Protein AF-A0A8T1S6H0-F1 (afdb_monomer)

pLDDT: mean 73.11, std 17.2, range [28.33, 94.62]

InterPro domains:
  IPR009048 Alpha-macroglobulin, receptor-binding [PF07677] (140-170)
  IPR036595 Alpha-macroglobulin, receptor-binding domain superfamily [G3DSA:2.60.40.690] (104-176)
  IPR036595 Alpha-macroglobulin, receptor-binding domain superfamily [SSF49410] (106-172)
  IPR050473 Alpha-2-macroglobulin/Complement system [PTHR11412] (18-165)

Foldseek 3Di:
DDDDPQLQADPVQAHPDPVVSVVSVVVVVVVCVVQDDPFWWKWKWKDFPPDDIDIDIDGPVCLPPDDDDDDPDPPGDMDMDMDIDGDHDDHDDDDDDDPDPPDDDQKDKDKDWAPDDPPDDDDLDIDIDIDMDGNHPDPDDDDDDDDDDDDPPDDDDPVVVVVCCVVVNDVDDDDDDDDDDDDDDDDD

Sequence (188 aa):
MHYIPVETLSNEGSCCNLQDTVVALQALAQYGYLTFSKDGQNTIEISSKELMKKVFQVDNRNRLLLQQVSLPSLPGNYSVEVKGNGCVYLQTTLRYNIYLPQKASGFSLSVETVNGSCADSFLPKFDLVLSASYAGKRSTSNMAIIDVKMLSGFVPVRSSLQKVQEGNVVNKPPKGQRGLEDITPGTS

Structure (mmCIF, N/CA/C/O backbone):
data_AF-A0A8T1S6H0-F1
#
_entry.id   AF-A0A8T1S6H0-F1
#
loop_
_atom_site.group_PDB
_atom_site.id
_atom_site.type_symbol
_atom_site.label_atom_id
_atom_site.label_alt_id
_atom_site.label_comp_id
_atom_site.label_asym_id
_atom_site.label_entity_id
_atom_site.label_seq_id
_atom_site.pdbx_PDB_ins_code
_atom_site.Cartn_x
_atom_site.Cartn_y
_atom_site.Cartn_z
_atom_site.occupancy
_atom_site.B_iso_or_equiv
_atom_site.auth_seq_id
_atom_site.auth_comp_id
_atom_site.auth_asym_id
_atom_site.auth_atom_id
_atom_site.pdbx_PDB_model_num
ATOM 1 N N . MET A 1 1 ? -2.890 -26.075 3.456 1.00 30.27 1 MET A N 1
ATOM 2 C CA . MET A 1 1 ? -3.558 -24.758 3.541 1.00 30.27 1 MET A CA 1
ATOM 3 C C . MET A 1 1 ? -2.481 -23.702 3.698 1.00 30.27 1 MET A C 1
ATOM 5 O O . MET A 1 1 ? -1.701 -23.801 4.633 1.00 30.27 1 MET A O 1
ATOM 9 N N . HIS A 1 2 ? -2.368 -22.778 2.745 1.00 36.31 2 HIS A N 1
ATOM 10 C CA . HIS A 1 2 ? -1.451 -21.642 2.834 1.00 36.31 2 HIS A CA 1
ATOM 11 C C . HIS A 1 2 ? -2.208 -20.522 3.560 1.00 36.31 2 HIS A C 1
ATOM 13 O O . HIS A 1 2 ? -3.264 -20.104 3.092 1.00 36.31 2 HIS A O 1
ATOM 19 N N . TYR A 1 3 ? -1.744 -20.137 4.747 1.00 33.97 3 TYR A N 1
ATOM 20 C CA . TYR A 1 3 ? -2.360 -19.087 5.557 1.00 33.97 3 TYR A CA 1
ATOM 21 C C . TYR A 1 3 ? -1.803 -17.747 5.073 1.00 33.97 3 TYR A C 1
ATOM 23 O O . TYR A 1 3 ? -0.595 -17.539 5.149 1.00 33.97 3 TYR A O 1
ATOM 31 N N . ILE A 1 4 ? -2.656 -16.860 4.559 1.00 46.44 4 ILE A N 1
ATOM 32 C CA . IL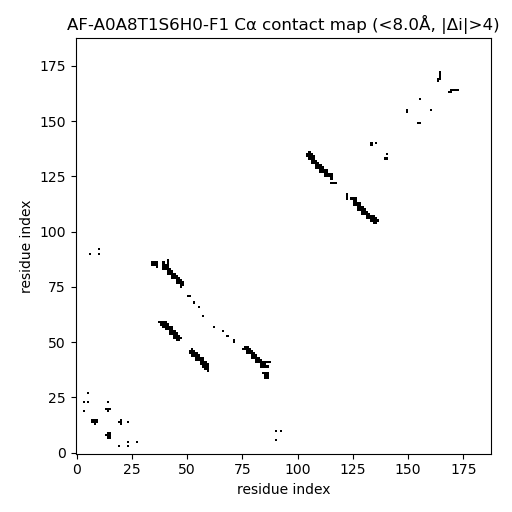E A 1 4 ? -2.264 -15.479 4.255 1.00 46.44 4 ILE A CA 1
ATOM 33 C C . ILE A 1 4 ? -2.725 -14.634 5.443 1.00 46.44 4 ILE A C 1
ATOM 35 O O . ILE A 1 4 ? -3.933 -14.446 5.611 1.00 46.44 4 ILE A O 1
ATOM 39 N N . PRO A 1 5 ? -1.811 -14.173 6.311 1.00 44.59 5 PRO A N 1
ATOM 40 C CA . PRO A 1 5 ? -2.187 -13.302 7.410 1.00 44.59 5 PRO A CA 1
ATOM 41 C C . PRO A 1 5 ? -2.745 -11.984 6.861 1.00 44.59 5 PRO A C 1
ATOM 43 O O . PRO A 1 5 ? -2.258 -11.451 5.862 1.00 44.59 5 PRO A O 1
ATOM 46 N N . VAL A 1 6 ? -3.767 -11.440 7.523 1.00 52.56 6 VAL A N 1
ATOM 47 C CA . VAL A 1 6 ? -4.409 -10.169 7.133 1.00 52.56 6 VAL A CA 1
ATOM 48 C C . VAL A 1 6 ? -3.400 -9.006 7.126 1.00 52.56 6 VAL A C 1
ATOM 50 O O . VAL A 1 6 ? -3.527 -8.074 6.341 1.00 52.56 6 VAL A O 1
ATOM 53 N N . GLU A 1 7 ? -2.321 -9.127 7.904 1.00 49.88 7 GLU A N 1
ATOM 54 C CA . GLU A 1 7 ? -1.172 -8.208 7.943 1.00 49.88 7 GLU A CA 1
ATOM 55 C C . GLU A 1 7 ? -0.425 -8.064 6.603 1.00 49.88 7 GLU A C 1
ATOM 57 O O . GLU A 1 7 ? 0.363 -7.138 6.434 1.00 49.88 7 GLU A O 1
ATOM 62 N N . THR A 1 8 ? -0.672 -8.952 5.635 1.00 53.81 8 THR A N 1
ATOM 63 C CA . THR A 1 8 ? -0.041 -8.902 4.303 1.00 53.81 8 THR A CA 1
ATOM 64 C C . THR A 1 8 ? -0.800 -8.026 3.301 1.00 53.81 8 THR A C 1
ATOM 66 O O . THR A 1 8 ? -0.400 -7.938 2.136 1.00 53.81 8 THR A O 1
ATOM 69 N N . LEU A 1 9 ? -1.916 -7.414 3.709 1.00 59.66 9 LEU A N 1
ATOM 70 C CA . LEU A 1 9 ? -2.695 -6.534 2.845 1.00 59.66 9 LEU A CA 1
ATOM 71 C C . LEU A 1 9 ? -2.078 -5.140 2.800 1.00 59.66 9 LEU A C 1
ATOM 73 O O . LEU A 1 9 ? -1.753 -4.534 3.821 1.00 59.66 9 LEU A O 1
ATOM 77 N N . SER A 1 10 ? -1.951 -4.603 1.592 1.00 64.00 10 SER A N 1
ATOM 78 C CA . SER A 1 10 ? -1.624 -3.197 1.392 1.00 64.00 10 SER A CA 1
ATOM 79 C C . SER A 1 10 ? -2.727 -2.297 1.955 1.00 64.00 10 SER A C 1
ATOM 81 O O . SER A 1 10 ? -3.830 -2.743 2.271 1.00 64.00 10 SER A O 1
ATOM 83 N N . ASN A 1 11 ? -2.451 -0.998 2.044 1.00 57.62 11 ASN A N 1
ATOM 84 C CA . ASN A 1 11 ? -3.437 -0.006 2.483 1.00 57.62 11 ASN A CA 1
ATOM 85 C C . ASN A 1 11 ? -4.732 -0.008 1.668 1.00 57.62 11 ASN A C 1
ATOM 87 O O . ASN A 1 11 ? -5.753 0.476 2.144 1.00 57.62 11 ASN A O 1
ATOM 91 N N . GLU A 1 12 ? -4.672 -0.493 0.431 1.00 66.31 12 GLU A N 1
ATOM 92 C CA . GLU A 1 12 ? -5.814 -0.543 -0.479 1.00 66.31 12 GLU A CA 1
ATOM 93 C C . GLU A 1 12 ? -6.520 -1.908 -0.444 1.00 66.31 12 GLU A C 1
ATOM 95 O O . GLU A 1 12 ? -7.393 -2.175 -1.263 1.00 66.31 12 GLU A O 1
ATOM 100 N N . GLY A 1 13 ? -6.147 -2.792 0.491 1.00 60.47 13 GLY A N 1
ATOM 101 C CA . GLY A 1 13 ? -6.763 -4.110 0.651 1.00 60.47 13 GLY A CA 1
ATOM 102 C C . GLY A 1 13 ? -6.340 -5.133 -0.408 1.00 60.47 13 GLY A C 1
ATOM 103 O O . GLY A 1 13 ? -6.981 -6.173 -0.539 1.00 60.47 13 GLY A O 1
ATOM 104 N N . SER A 1 14 ? -5.271 -4.863 -1.164 1.00 57.28 14 SER A N 1
ATOM 105 C CA . SER A 1 14 ? -4.700 -5.802 -2.139 1.00 57.28 14 SER A CA 1
ATOM 106 C C . SER A 1 14 ? -3.526 -6.587 -1.547 1.00 57.28 14 SER A C 1
ATOM 108 O O . SER A 1 14 ? -2.770 -6.059 -0.728 1.00 57.28 14 SER A O 1
ATOM 110 N N . CYS A 1 15 ? -3.366 -7.851 -1.950 1.00 59.16 15 CYS A N 1
ATOM 111 C CA . CYS A 1 15 ? -2.234 -8.687 -1.549 1.00 59.16 15 CYS A CA 1
ATOM 112 C C . CYS A 1 15 ? -1.120 -8.647 -2.611 1.00 59.16 15 CYS A C 1
ATOM 114 O O . CYS A 1 15 ? -1.328 -8.197 -3.736 1.00 59.16 15 CYS A O 1
ATOM 116 N N . CYS A 1 16 ? 0.067 -9.147 -2.258 1.00 64.12 16 CYS A N 1
ATOM 117 C CA . CYS A 1 16 ? 1.272 -9.095 -3.090 1.00 64.12 16 CYS A CA 1
ATOM 118 C C . CYS A 1 16 ? 1.111 -9.783 -4.461 1.00 64.12 16 CYS A C 1
ATOM 120 O O . CYS A 1 16 ? 1.745 -9.358 -5.423 1.00 64.12 16 CYS A O 1
ATOM 122 N N . ASN A 1 17 ? 0.250 -10.805 -4.564 1.00 65.31 17 ASN A N 1
ATOM 123 C CA . ASN A 1 17 ? -0.091 -11.472 -5.823 1.00 65.31 17 ASN A CA 1
ATOM 124 C C . ASN A 1 17 ? -1.607 -11.505 -6.053 1.00 65.31 17 ASN A C 1
ATOM 126 O O . ASN A 1 17 ? -2.408 -11.515 -5.113 1.00 65.31 17 ASN A O 1
ATOM 130 N N . LEU A 1 18 ? -2.010 -11.598 -7.324 1.00 64.19 18 LEU A N 1
ATOM 131 C CA . LEU A 1 18 ? -3.422 -11.625 -7.717 1.00 64.19 18 LEU A CA 1
ATOM 132 C C . LEU A 1 18 ? -4.151 -12.868 -7.175 1.00 64.19 18 LEU A C 1
ATOM 134 O O . LEU A 1 18 ? -5.258 -12.751 -6.657 1.00 64.19 18 LEU A O 1
ATOM 138 N N . GLN A 1 19 ? -3.519 -14.045 -7.245 1.00 69.81 19 GLN A N 1
ATOM 139 C CA . GLN A 1 19 ? -4.080 -15.291 -6.707 1.00 69.81 19 GLN A CA 1
ATOM 140 C C . GLN A 1 19 ? -4.248 -15.224 -5.184 1.00 69.81 19 GLN A C 1
ATOM 142 O O . GLN A 1 19 ? -5.294 -15.603 -4.658 1.00 69.81 19 GLN A O 1
ATOM 147 N N . ASP A 1 20 ? -3.252 -14.672 -4.495 1.00 67.75 20 ASP A N 1
ATOM 148 C CA . ASP A 1 20 ? -3.259 -14.512 -3.040 1.00 67.75 20 ASP A CA 1
ATOM 149 C C . ASP A 1 20 ? -4.340 -13.514 -2.593 1.00 67.75 20 ASP A C 1
ATOM 151 O O . ASP A 1 20 ? -4.978 -13.695 -1.557 1.00 67.75 20 ASP A O 1
ATOM 155 N N . THR A 1 21 ? -4.628 -12.506 -3.425 1.00 75.06 21 THR A N 1
ATOM 156 C CA . THR A 1 21 ? -5.681 -11.515 -3.163 1.00 75.06 21 THR A CA 1
ATOM 157 C C . THR A 1 21 ? -7.074 -12.149 -3.148 1.00 75.06 21 THR A C 1
ATOM 159 O O . THR A 1 21 ? -7.862 -11.842 -2.258 1.00 75.06 21 THR A O 1
ATOM 162 N N . VAL A 1 22 ? -7.393 -13.062 -4.074 1.00 77.31 22 VAL A N 1
ATOM 163 C CA . VAL A 1 22 ? -8.729 -13.695 -4.122 1.00 77.31 22 VAL A CA 1
ATOM 164 C C . VAL A 1 22 ? -8.993 -14.519 -2.862 1.00 77.31 22 VAL A C 1
ATOM 166 O O . VAL A 1 22 ? -10.057 -14.405 -2.253 1.00 77.31 22 VAL A O 1
ATOM 169 N N . VAL A 1 23 ? -8.005 -15.310 -2.436 1.00 80.38 23 VAL A N 1
ATOM 170 C CA . VAL A 1 23 ? -8.115 -16.142 -1.231 1.00 80.38 23 VAL A CA 1
ATOM 171 C C . VAL A 1 23 ? -8.194 -15.273 0.028 1.00 80.38 23 VAL A C 1
ATOM 173 O O . VAL A 1 23 ? -9.015 -15.539 0.907 1.00 80.38 23 VAL A O 1
ATOM 176 N N . ALA A 1 24 ? -7.400 -14.200 0.102 1.00 76.62 24 ALA A N 1
ATOM 177 C CA . ALA A 1 24 ? -7.436 -13.263 1.223 1.00 76.62 24 ALA A CA 1
ATOM 178 C C . ALA A 1 24 ? -8.791 -12.544 1.340 1.00 76.62 24 ALA A C 1
ATOM 180 O O . ALA A 1 24 ? -9.344 -12.453 2.436 1.00 76.62 24 ALA A O 1
ATOM 181 N N . LEU A 1 25 ? -9.369 -12.090 0.221 1.00 82.44 25 LEU A N 1
ATOM 182 C CA . LEU A 1 25 ? -10.687 -11.446 0.205 1.00 82.44 25 LEU A CA 1
ATOM 183 C C . LEU A 1 25 ? -11.801 -12.406 0.632 1.00 82.44 25 LEU A C 1
ATOM 185 O O . LEU A 1 25 ? -12.692 -12.012 1.385 1.00 82.44 25 LEU A O 1
ATOM 189 N N . GLN A 1 26 ? -11.738 -13.670 0.207 1.00 83.19 26 GLN A N 1
ATOM 190 C CA . GLN A 1 26 ? -12.693 -14.686 0.646 1.00 83.19 26 GLN A CA 1
ATOM 191 C C . GLN A 1 26 ? -12.615 -14.910 2.164 1.00 83.19 26 GLN A C 1
ATOM 193 O O . GLN A 1 26 ? -13.646 -14.919 2.840 1.00 83.19 26 GLN A O 1
ATOM 198 N N . ALA A 1 27 ? -11.404 -15.050 2.711 1.00 83.06 27 ALA A N 1
ATOM 199 C CA . ALA A 1 27 ? -11.202 -15.221 4.148 1.00 83.06 27 ALA A CA 1
ATOM 200 C C . ALA A 1 27 ? -11.688 -13.999 4.947 1.00 83.06 27 ALA A C 1
ATOM 202 O O . ALA A 1 27 ? -12.354 -14.155 5.970 1.00 83.06 27 ALA A O 1
ATOM 203 N N . LEU A 1 28 ? -11.425 -12.785 4.455 1.00 83.56 28 LEU A N 1
ATOM 204 C CA . LEU A 1 28 ? -11.909 -11.542 5.057 1.00 83.56 28 LEU A CA 1
ATOM 205 C C . LEU A 1 28 ? -13.434 -11.438 5.062 1.00 83.56 28 LEU A C 1
ATOM 207 O O . LEU A 1 28 ? -14.011 -11.036 6.071 1.00 83.56 28 LEU A O 1
ATOM 211 N N . ALA A 1 29 ? -14.092 -11.815 3.965 1.00 86.06 29 ALA A N 1
ATOM 212 C CA . ALA A 1 29 ? -15.549 -11.811 3.888 1.00 86.06 29 ALA A CA 1
ATOM 213 C C . ALA A 1 29 ? -16.160 -12.768 4.924 1.00 86.06 29 ALA A C 1
ATOM 215 O O . ALA A 1 29 ? -17.102 -12.407 5.632 1.00 86.06 29 ALA A O 1
ATOM 216 N N . GLN A 1 30 ? -15.583 -13.964 5.067 1.00 87.00 30 GLN A N 1
ATOM 217 C CA . GLN A 1 30 ? -16.022 -14.936 6.065 1.00 87.00 30 GLN A CA 1
ATOM 218 C C . GLN A 1 30 ? -15.762 -14.449 7.499 1.00 87.00 30 GLN A C 1
ATOM 220 O O . GLN A 1 30 ? -16.637 -14.568 8.355 1.00 87.00 30 GLN A O 1
ATOM 225 N N . TYR A 1 31 ? -14.598 -13.851 7.762 1.00 85.06 31 TYR A N 1
ATOM 226 C CA . TYR A 1 31 ? -14.285 -13.259 9.063 1.00 85.06 31 TYR A CA 1
ATOM 227 C C . TYR A 1 31 ? -15.245 -12.115 9.417 1.00 85.06 31 TYR A C 1
ATOM 229 O O . TYR A 1 31 ? -15.766 -12.067 10.531 1.00 85.06 31 TYR A O 1
ATOM 237 N N . GLY A 1 32 ? -15.538 -11.228 8.462 1.00 84.25 32 GLY A N 1
ATOM 238 C CA . GLY A 1 32 ? -16.481 -10.123 8.643 1.00 84.25 32 GLY A CA 1
ATOM 239 C C . GLY A 1 32 ? -17.905 -10.597 8.934 1.00 84.25 32 GLY A C 1
ATOM 240 O O . GLY A 1 32 ? -18.591 -9.990 9.751 1.00 84.25 32 GLY A O 1
ATOM 241 N N . TYR A 1 33 ? -18.334 -11.710 8.330 1.00 85.75 33 TYR A N 1
ATOM 242 C CA . TYR A 1 33 ? -19.618 -12.338 8.646 1.00 85.75 33 TYR A CA 1
ATOM 243 C C . TYR A 1 33 ? -19.661 -12.881 10.083 1.00 85.75 33 TYR A C 1
ATOM 245 O O . TYR A 1 33 ? -20.624 -12.635 10.803 1.00 85.75 33 TYR A O 1
ATOM 253 N N . LEU A 1 34 ? -18.609 -13.581 10.520 1.00 86.19 34 LEU A N 1
ATOM 254 C CA . LEU A 1 34 ? -18.553 -14.202 11.850 1.00 86.19 34 LEU A CA 1
ATOM 255 C C . LEU A 1 34 ? -18.368 -13.197 12.994 1.00 86.19 34 LEU A C 1
ATOM 257 O O . LEU A 1 34 ? -18.805 -13.452 14.111 1.00 86.19 34 LEU A O 1
ATOM 261 N N . THR A 1 35 ? -17.720 -12.064 12.726 1.00 82.12 35 THR A N 1
ATOM 262 C CA . THR A 1 35 ? -17.442 -11.013 13.721 1.00 82.12 35 THR A CA 1
ATOM 263 C C . THR A 1 35 ? -18.444 -9.860 13.685 1.00 82.12 35 THR A C 1
ATOM 265 O O . THR A 1 35 ? -18.298 -8.869 14.406 1.00 82.12 35 THR A O 1
ATOM 268 N N . PHE A 1 36 ? -19.483 -9.979 12.855 1.00 82.00 36 PHE A N 1
ATOM 269 C CA . PHE A 1 36 ? -20.523 -8.973 12.733 1.00 82.00 36 PHE A CA 1
ATOM 270 C C . PHE A 1 36 ? -21.299 -8.816 14.045 1.00 82.00 36 PHE A C 1
ATOM 272 O O . PHE A 1 36 ? -21.919 -9.755 14.539 1.00 82.00 36 PHE A O 1
ATOM 279 N N . SER A 1 37 ? -21.347 -7.586 14.557 1.00 82.81 37 SER A N 1
ATOM 280 C CA . SER A 1 37 ? -22.210 -7.200 15.673 1.00 82.81 37 SER A CA 1
ATOM 281 C C . SER A 1 37 ? -23.190 -6.120 15.220 1.00 82.81 37 SER A C 1
ATOM 283 O O . SER A 1 37 ? -22.788 -5.115 14.626 1.00 82.81 37 SER A O 1
ATOM 285 N N . LYS A 1 38 ? -24.488 -6.339 15.472 1.00 81.88 38 LYS A N 1
ATOM 286 C CA . LYS A 1 38 ? -25.577 -5.442 15.042 1.00 81.88 38 LYS A CA 1
ATOM 287 C C . LYS A 1 38 ? -25.541 -4.097 15.776 1.00 81.88 38 LYS A C 1
ATOM 289 O O . LYS A 1 38 ? -25.768 -3.062 15.152 1.00 81.88 38 LYS A O 1
ATOM 294 N N . ASP A 1 39 ? -25.173 -4.135 17.054 1.00 85.06 39 ASP A N 1
ATOM 295 C CA . ASP A 1 39 ? -25.076 -2.983 17.959 1.00 85.06 39 ASP A CA 1
ATOM 296 C C . ASP A 1 39 ? -23.614 -2.739 18.369 1.00 85.06 39 ASP A C 1
ATOM 298 O O . ASP A 1 39 ? -23.302 -2.422 19.518 1.00 85.06 39 ASP A O 1
ATOM 302 N N . GLY A 1 40 ? -22.699 -2.960 17.419 1.00 84.88 40 GLY A N 1
ATOM 303 C CA . GLY A 1 40 ? -21.268 -2.776 17.619 1.00 84.88 40 GLY A CA 1
ATOM 304 C C . GLY A 1 40 ? -20.928 -1.314 17.900 1.00 84.88 40 GLY A C 1
ATOM 305 O O . GLY A 1 40 ? -21.195 -0.444 17.068 1.00 84.88 40 GLY A O 1
ATOM 306 N N . GLN A 1 41 ? -20.304 -1.068 19.047 1.00 91.75 41 GLN A N 1
ATOM 307 C CA . GLN A 1 41 ? -19.776 0.224 19.455 1.00 91.75 41 GLN A CA 1
ATOM 308 C C . GLN A 1 41 ? -18.391 0.027 20.068 1.00 91.75 41 GLN A C 1
ATOM 310 O O . GLN A 1 41 ? -18.230 -0.698 21.050 1.00 91.75 41 GLN A O 1
ATOM 315 N N . ASN A 1 42 ? -17.390 0.673 19.474 1.00 92.50 42 ASN A N 1
ATOM 316 C CA . ASN A 1 42 ? -15.998 0.574 19.882 1.00 92.50 42 ASN A CA 1
ATOM 317 C C . ASN A 1 42 ? -15.370 1.959 20.009 1.00 92.50 42 ASN A C 1
ATOM 319 O O . ASN A 1 42 ? -15.447 2.785 19.101 1.00 92.50 42 ASN A O 1
ATOM 323 N N . THR A 1 43 ? -14.681 2.179 21.118 1.00 94.62 43 THR A N 1
ATOM 324 C CA . THR A 1 43 ? -13.785 3.305 21.339 1.00 94.62 43 THR A CA 1
ATOM 325 C C . THR A 1 43 ? -12.353 2.817 21.177 1.00 94.62 43 THR A C 1
ATOM 327 O O . THR A 1 43 ? -11.918 1.913 21.889 1.00 94.62 43 THR A O 1
ATOM 330 N N . ILE A 1 44 ? -11.620 3.415 20.243 1.00 94.38 44 ILE A N 1
ATOM 331 C CA . ILE A 1 44 ? -10.215 3.106 19.977 1.00 94.38 44 ILE A CA 1
ATOM 332 C C . ILE A 1 44 ? -9.383 4.297 20.416 1.00 94.38 44 ILE A C 1
ATOM 334 O O . ILE A 1 44 ? -9.560 5.396 19.896 1.00 94.38 44 ILE A O 1
ATOM 338 N N . GLU A 1 45 ? -8.463 4.084 21.343 1.00 94.19 45 GLU A N 1
ATOM 339 C CA . GLU A 1 45 ? -7.500 5.081 21.783 1.00 94.19 45 GLU A CA 1
ATOM 340 C C . GLU A 1 45 ? -6.102 4.704 21.294 1.00 94.19 45 GLU A C 1
ATOM 342 O O . GLU A 1 45 ? -5.592 3.631 21.598 1.00 94.19 45 GLU A O 1
ATOM 347 N N . ILE A 1 46 ? -5.475 5.606 20.545 1.00 93.00 46 ILE A N 1
ATOM 348 C CA . ILE A 1 46 ? -4.080 5.514 20.123 1.00 93.00 46 ILE A CA 1
ATOM 349 C C . ILE A 1 46 ? -3.295 6.546 20.919 1.00 93.00 46 ILE A C 1
ATOM 351 O O . ILE A 1 46 ? -3.617 7.736 20.875 1.00 93.00 46 ILE A O 1
ATOM 355 N N . SER A 1 47 ? -2.262 6.107 21.629 1.00 91.56 47 SER A N 1
ATOM 356 C CA . SER A 1 47 ? -1.415 6.981 22.432 1.00 91.56 47 SER A CA 1
ATOM 357 C C . SER A 1 47 ? 0.071 6.745 22.179 1.00 91.56 47 SER A C 1
ATOM 359 O O . SER A 1 47 ? 0.528 5.643 21.876 1.00 91.56 47 SER A O 1
ATOM 361 N N . SER A 1 48 ? 0.847 7.817 22.292 1.00 89.56 48 SER A N 1
ATOM 362 C CA . SER A 1 48 ? 2.306 7.793 22.375 1.00 89.56 48 SER A CA 1
ATOM 363 C C . SER A 1 48 ? 2.707 8.350 23.734 1.00 89.56 48 SER A C 1
ATOM 365 O O . SER A 1 48 ? 1.978 9.188 24.259 1.00 89.56 48 SER A O 1
ATOM 367 N N . LYS A 1 49 ? 3.850 7.910 24.283 1.00 76.69 49 LYS A N 1
ATOM 368 C CA . LYS A 1 49 ? 4.304 8.081 25.683 1.00 76.69 49 LYS A CA 1
ATOM 369 C C . LYS A 1 49 ? 4.264 9.500 26.286 1.00 76.69 49 LYS A C 1
ATOM 371 O O . LYS A 1 49 ? 4.597 9.595 27.451 1.00 76.69 49 LYS A O 1
ATOM 376 N N . GLU A 1 50 ? 3.868 10.534 25.535 1.00 70.81 50 GLU A N 1
ATOM 377 C CA . GLU A 1 50 ? 3.372 11.846 26.015 1.00 70.81 50 GLU A CA 1
ATOM 378 C C . GLU A 1 50 ? 3.005 12.814 24.862 1.00 70.81 50 GLU A C 1
ATOM 380 O O . GLU A 1 50 ? 2.442 13.879 25.086 1.00 70.81 50 GLU A O 1
ATOM 385 N N . LEU A 1 51 ? 3.303 12.457 23.607 1.00 74.12 51 LEU A N 1
ATOM 386 C CA . LEU A 1 51 ? 3.214 13.371 22.455 1.00 74.12 51 LEU A CA 1
ATOM 387 C C . LEU A 1 51 ? 1.846 13.414 21.768 1.00 74.12 51 LEU A C 1
ATOM 389 O O . LEU A 1 51 ? 1.546 14.354 21.034 1.00 74.12 51 LEU A O 1
ATOM 393 N N . MET A 1 52 ? 1.046 12.358 21.909 1.00 83.94 52 MET A N 1
ATOM 394 C CA . MET A 1 52 ? -0.165 12.190 21.114 1.00 83.94 52 MET A CA 1
ATOM 395 C C . MET A 1 52 ? -1.148 11.271 21.816 1.00 83.94 52 MET A C 1
ATOM 397 O O . MET A 1 52 ? -0.775 10.204 22.298 1.00 83.94 52 MET A O 1
ATOM 401 N N . LYS A 1 53 ? -2.411 11.693 21.821 1.00 90.12 53 LYS A N 1
ATOM 402 C CA . LYS A 1 53 ? -3.564 10.874 22.173 1.00 90.12 53 LYS A CA 1
ATOM 403 C C . LYS A 1 53 ? -4.657 11.138 21.147 1.00 90.12 53 LYS A C 1
ATOM 405 O O . LYS A 1 53 ? -5.128 12.267 21.013 1.00 90.12 53 LYS A O 1
ATOM 410 N N . LYS A 1 54 ? -5.052 10.107 20.405 1.00 92.50 54 LYS A N 1
ATOM 411 C CA . LYS A 1 54 ? -6.143 10.166 19.433 1.00 92.50 54 LYS A CA 1
ATOM 412 C C . LYS A 1 54 ? -7.189 9.123 19.781 1.00 92.50 54 LYS A C 1
ATOM 414 O O . LYS A 1 54 ? -6.860 7.961 19.966 1.00 92.50 54 LYS A O 1
ATOM 419 N N . VAL A 1 55 ? -8.447 9.548 19.829 1.00 94.19 55 VAL A N 1
ATOM 420 C CA . VAL A 1 55 ? -9.584 8.662 20.076 1.00 94.19 55 VAL A CA 1
ATOM 421 C C . VAL A 1 55 ? -10.462 8.610 18.831 1.00 94.19 55 VAL A C 1
ATOM 423 O O . VAL A 1 55 ? -10.789 9.652 18.259 1.00 94.19 55 VAL A O 1
ATOM 426 N N . PHE A 1 56 ? -10.839 7.402 18.429 1.00 94.19 56 PHE A N 1
ATOM 427 C CA . PHE A 1 56 ? -11.835 7.123 17.403 1.00 94.19 56 PHE A CA 1
ATOM 428 C C . PHE A 1 56 ? -13.052 6.462 18.041 1.00 94.19 56 PHE A C 1
ATOM 430 O O . PHE A 1 56 ? -12.920 5.621 18.930 1.00 94.19 56 PHE A O 1
ATOM 437 N N . GLN A 1 57 ? -14.235 6.846 17.571 1.00 93.94 57 GLN A N 1
ATOM 438 C CA . GLN A 1 57 ? -15.498 6.228 17.956 1.00 93.94 57 GLN A CA 1
ATOM 439 C C . GLN A 1 57 ? -16.072 5.539 16.728 1.00 93.94 57 GLN A C 1
ATOM 441 O O . GLN A 1 57 ? -16.395 6.198 15.739 1.00 93.94 57 GLN A O 1
ATOM 446 N N . VAL A 1 58 ? -16.159 4.216 16.787 1.00 92.50 58 VAL A N 1
ATOM 447 C CA . VAL A 1 58 ? -16.629 3.375 15.691 1.00 92.50 58 VAL A CA 1
ATOM 448 C C . VAL A 1 58 ? -17.942 2.724 16.094 1.00 92.50 58 VAL A C 1
ATOM 450 O O . VAL A 1 58 ? -17.995 1.956 17.051 1.00 92.50 58 VAL A O 1
ATOM 453 N N . ASP A 1 59 ? -18.996 3.024 15.351 1.00 90.62 59 ASP A N 1
ATOM 454 C CA . ASP A 1 59 ? -20.334 2.474 15.505 1.00 90.62 59 ASP A CA 1
ATOM 455 C C . ASP A 1 59 ? -20.845 1.895 14.175 1.00 90.62 59 ASP A C 1
ATOM 457 O O . ASP A 1 59 ? -20.189 1.951 13.130 1.00 90.62 59 ASP A O 1
ATOM 461 N N . ASN A 1 60 ? -22.054 1.339 14.185 1.00 87.94 60 ASN A N 1
ATOM 462 C CA . ASN A 1 60 ? -22.641 0.727 12.995 1.00 87.94 60 ASN A CA 1
ATOM 463 C C . ASN A 1 60 ? -22.867 1.714 11.823 1.00 87.94 60 ASN A C 1
ATOM 465 O O . ASN A 1 60 ? -22.993 1.288 10.675 1.00 87.94 60 ASN A O 1
ATOM 469 N N . ARG A 1 61 ? -22.902 3.028 12.085 1.00 89.19 61 ARG A N 1
ATOM 470 C CA . ARG A 1 61 ? -23.099 4.072 11.068 1.00 89.19 61 ARG A CA 1
ATOM 471 C C . ARG A 1 61 ? -21.794 4.425 10.363 1.00 89.19 61 ARG A C 1
ATOM 473 O O . ARG A 1 61 ? -21.826 4.756 9.182 1.00 89.19 61 ARG A O 1
ATOM 480 N N . ASN A 1 62 ? -20.659 4.351 11.061 1.00 89.12 62 ASN A N 1
ATOM 481 C CA . ASN A 1 62 ? -19.359 4.770 10.531 1.00 89.12 62 ASN A CA 1
ATOM 482 C C . ASN A 1 62 ? -18.314 3.641 10.402 1.00 89.12 62 ASN A C 1
ATOM 484 O O . ASN A 1 62 ? -17.202 3.907 9.952 1.00 89.12 62 ASN A O 1
ATOM 488 N N . ARG A 1 63 ? -18.659 2.384 10.717 1.00 84.94 63 ARG A N 1
ATOM 489 C CA . ARG A 1 63 ? -17.749 1.217 10.651 1.00 84.94 63 ARG A CA 1
ATOM 490 C C . ARG A 1 63 ? -17.114 0.927 9.288 1.00 84.94 63 ARG A C 1
ATOM 492 O O . ARG A 1 63 ? -16.108 0.232 9.235 1.00 84.94 63 ARG A O 1
ATOM 499 N N . LEU A 1 64 ? -17.720 1.398 8.196 1.00 86.56 64 LEU A N 1
ATOM 500 C CA . LEU A 1 64 ? -17.186 1.232 6.836 1.00 86.56 64 LEU A CA 1
ATOM 501 C C . LEU A 1 64 ? -16.393 2.458 6.364 1.00 86.56 64 LEU A C 1
ATOM 503 O O . LEU A 1 64 ? -15.832 2.441 5.272 1.00 86.56 64 LEU A O 1
ATOM 507 N N . LEU A 1 65 ? -16.365 3.533 7.158 1.00 89.69 65 LEU A N 1
ATOM 508 C CA . LEU A 1 65 ? -15.629 4.744 6.826 1.00 89.69 65 LEU A CA 1
ATOM 509 C C . LEU A 1 65 ? -14.180 4.603 7.282 1.00 89.69 65 LEU A C 1
ATOM 511 O O . LEU A 1 65 ? -13.907 4.252 8.430 1.00 89.69 65 LEU A O 1
ATOM 515 N N . LEU A 1 66 ? -13.251 4.929 6.384 1.00 89.19 66 LEU A N 1
ATOM 516 C CA . LEU A 1 66 ? -11.833 4.969 6.710 1.00 89.19 66 LEU A CA 1
ATOM 517 C C . LEU A 1 66 ? -11.562 6.096 7.712 1.00 89.19 66 LEU A C 1
ATOM 519 O O . LEU A 1 66 ? -11.827 7.268 7.438 1.00 89.19 66 LEU A O 1
ATOM 523 N N . GLN A 1 67 ? -10.985 5.736 8.854 1.00 89.56 67 GLN A N 1
ATOM 524 C CA . GLN A 1 67 ? -10.552 6.671 9.886 1.00 89.56 67 GLN A CA 1
ATOM 525 C C . GLN A 1 67 ? -9.046 6.513 10.074 1.00 89.56 67 GLN A C 1
ATOM 527 O O . GLN A 1 67 ? -8.564 5.423 10.369 1.00 89.56 67 GLN A O 1
ATOM 532 N N . GLN A 1 68 ? -8.297 7.595 9.871 1.00 90.94 68 GLN A N 1
ATOM 533 C CA . GLN A 1 68 ? -6.835 7.574 9.907 1.00 90.94 68 GLN A CA 1
ATOM 534 C C . GLN A 1 68 ? -6.280 8.751 10.705 1.00 90.94 68 GLN A C 1
ATOM 536 O O . GLN A 1 68 ? -6.900 9.813 10.802 1.00 90.94 68 GLN A O 1
ATOM 541 N N . VAL A 1 69 ? -5.091 8.562 11.270 1.00 90.25 69 VAL A N 1
ATOM 542 C CA . VAL A 1 69 ? -4.333 9.613 11.948 1.00 90.25 69 VAL A CA 1
ATOM 543 C C . VAL A 1 69 ? -2.861 9.497 11.590 1.00 90.25 69 VAL A C 1
ATOM 545 O O . VAL A 1 69 ? -2.297 8.405 11.579 1.00 90.25 69 VAL A O 1
ATOM 548 N N . SER A 1 70 ? -2.238 10.637 11.304 1.00 88.44 70 SER A N 1
ATOM 549 C CA . SER A 1 70 ? -0.795 10.708 11.112 1.00 88.44 70 SER A CA 1
ATOM 550 C C . SER A 1 70 ? -0.090 10.591 12.456 1.00 88.44 70 SER A C 1
ATOM 552 O O . SER A 1 70 ? -0.407 11.310 13.406 1.00 88.44 70 SER A O 1
ATOM 554 N N . LEU A 1 71 ? 0.878 9.687 12.523 1.00 87.12 71 LEU A N 1
ATOM 555 C CA . LEU A 1 71 ? 1.719 9.513 13.696 1.00 87.12 71 LEU A CA 1
ATOM 556 C C . LEU A 1 71 ? 2.845 10.565 13.668 1.00 87.12 71 LEU A C 1
ATOM 558 O O . LEU A 1 71 ? 3.528 10.673 12.649 1.00 87.12 71 LEU A O 1
ATOM 562 N N . PRO A 1 72 ? 3.028 11.370 14.734 1.00 80.81 72 PRO A N 1
ATOM 563 C CA . PRO A 1 72 ? 3.891 12.553 14.695 1.00 80.81 72 PRO A CA 1
ATOM 564 C C . PRO A 1 72 ? 5.390 12.235 14.650 1.00 80.81 72 PRO A C 1
ATOM 566 O O . PRO A 1 72 ? 6.153 13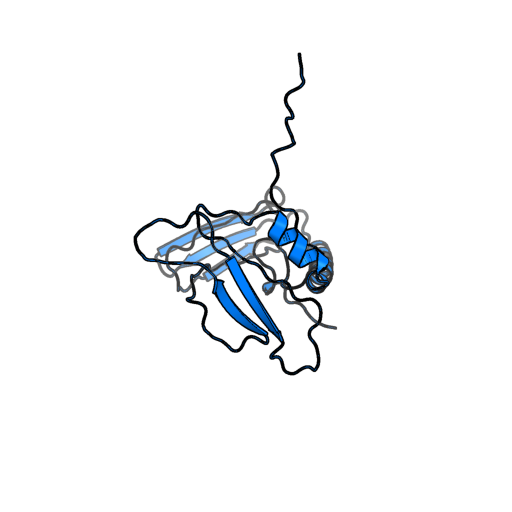.014 14.086 1.00 80.81 72 PRO A O 1
ATOM 569 N N . SER A 1 73 ? 5.829 11.114 15.228 1.00 79.94 73 SER A N 1
ATOM 570 C CA . SER A 1 73 ? 7.241 10.715 15.257 1.00 79.94 73 SER A CA 1
ATOM 571 C C . S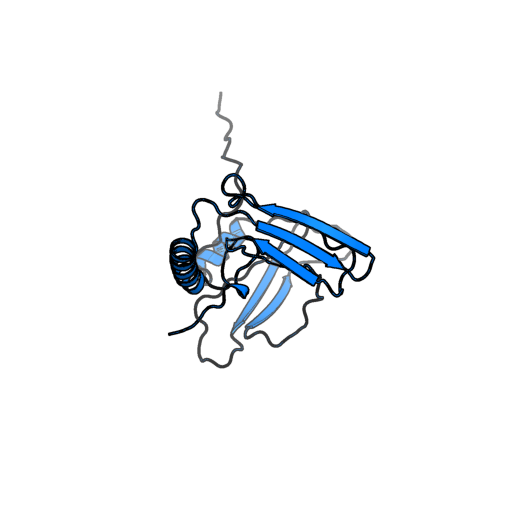ER A 1 73 ? 7.437 9.300 14.717 1.00 79.94 73 SER A C 1
ATOM 573 O O . SER A 1 73 ? 6.820 8.335 15.171 1.00 79.94 73 SER A O 1
ATOM 575 N N . LEU A 1 74 ? 8.307 9.162 13.720 1.00 78.88 74 LEU A N 1
ATOM 576 C CA . LEU A 1 74 ? 8.648 7.881 13.108 1.00 78.88 74 LEU A CA 1
ATOM 577 C C . LEU A 1 74 ? 10.179 7.749 13.059 1.00 78.88 74 LEU A C 1
ATOM 579 O O . LEU A 1 74 ? 10.824 8.675 12.565 1.00 78.88 74 LEU A O 1
ATOM 583 N N . PRO A 1 75 ? 10.773 6.630 13.522 1.00 76.56 75 PRO A N 1
ATOM 584 C CA . PRO A 1 75 ? 10.154 5.520 14.259 1.00 76.56 75 PRO A CA 1
ATOM 585 C C . PRO A 1 75 ? 9.757 5.917 15.695 1.00 76.56 75 PRO A C 1
ATOM 587 O O . PRO A 1 75 ? 10.390 6.771 16.311 1.00 76.56 75 PRO A O 1
ATOM 590 N N . GLY A 1 76 ? 8.716 5.286 16.244 1.00 82.19 76 GLY A N 1
ATOM 591 C CA . GLY A 1 76 ? 8.219 5.576 17.592 1.00 82.19 76 GLY A CA 1
ATOM 592 C C . GLY A 1 76 ? 7.389 4.432 18.172 1.00 82.19 76 GLY A C 1
ATOM 593 O O . GLY A 1 76 ? 6.899 3.579 17.433 1.00 82.19 76 GLY A O 1
ATOM 594 N N . ASN A 1 77 ? 7.234 4.420 19.498 1.00 87.25 77 ASN A N 1
ATOM 595 C CA . ASN A 1 77 ? 6.404 3.443 20.203 1.00 87.25 77 ASN A CA 1
ATOM 596 C C . ASN A 1 77 ? 4.996 4.005 20.411 1.00 87.25 77 ASN A C 1
ATOM 598 O O . ASN A 1 77 ? 4.828 5.059 21.033 1.00 87.25 77 ASN A O 1
ATOM 602 N N . TYR A 1 78 ? 4.004 3.272 19.914 1.00 88.75 78 TYR A N 1
ATOM 603 C CA . TYR A 1 78 ? 2.590 3.619 19.986 1.00 88.75 78 TYR A CA 1
ATOM 604 C C . TYR A 1 78 ? 1.820 2.495 20.670 1.00 88.75 78 TYR A C 1
ATOM 606 O O . TYR A 1 78 ? 2.103 1.320 20.449 1.00 88.75 78 TYR A O 1
ATOM 614 N N . SER A 1 79 ? 0.858 2.871 21.504 1.00 90.31 79 SER A N 1
ATOM 615 C CA . SER A 1 79 ? -0.036 1.955 22.207 1.00 90.31 79 SER A CA 1
ATOM 616 C C . SER A 1 79 ? -1.440 2.134 21.653 1.00 90.31 79 SER A C 1
ATOM 618 O O . SER A 1 79 ? -1.861 3.262 21.394 1.00 90.31 79 SER A O 1
ATOM 620 N N . VAL A 1 80 ? -2.158 1.030 21.474 1.00 92.06 80 VAL A N 1
ATOM 621 C CA . VAL A 1 80 ? -3.559 1.047 21.055 1.00 92.06 80 VAL A CA 1
ATOM 622 C C . VAL A 1 80 ? -4.381 0.322 22.106 1.00 92.06 80 VAL A C 1
ATOM 624 O O . VAL A 1 80 ? -4.092 -0.825 22.436 1.00 92.06 80 VAL A O 1
ATOM 627 N N . GLU A 1 81 ? -5.417 0.983 22.602 1.00 93.44 81 GLU A N 1
ATOM 628 C CA . GLU A 1 81 ? -6.418 0.399 23.485 1.00 93.44 81 GLU A CA 1
ATOM 629 C C . GLU A 1 81 ? -7.776 0.414 22.778 1.00 93.44 81 GLU A C 1
ATOM 631 O O . GLU A 1 81 ? -8.187 1.430 22.219 1.00 93.44 81 GLU A O 1
ATOM 636 N N . VAL A 1 82 ? -8.482 -0.716 22.789 1.00 92.94 82 VAL A N 1
ATOM 637 C CA . VAL A 1 82 ? -9.818 -0.847 22.193 1.00 92.94 82 VAL A CA 1
ATOM 638 C C . VAL A 1 82 ? -10.795 -1.260 23.284 1.00 92.94 82 VAL A C 1
ATOM 640 O O . VAL A 1 82 ? -10.577 -2.253 23.974 1.00 92.94 82 VAL A O 1
ATOM 643 N N . LYS A 1 83 ? -11.878 -0.498 23.439 1.00 93.75 83 LYS A N 1
ATOM 644 C CA . LYS A 1 83 ? -12.960 -0.757 24.397 1.00 93.75 83 LYS A CA 1
ATOM 645 C C . LYS A 1 83 ? -14.278 -0.836 23.647 1.00 93.75 83 LYS A C 1
ATOM 647 O O . LYS A 1 83 ? -14.627 0.108 22.947 1.00 93.75 83 LYS A O 1
ATOM 652 N N . GLY A 1 84 ? -15.018 -1.928 23.795 1.00 90.31 84 GLY A N 1
ATOM 653 C CA . GLY A 1 84 ? -16.288 -2.094 23.098 1.00 90.31 84 GLY A CA 1
ATOM 654 C C . GLY A 1 84 ? -16.730 -3.543 22.978 1.00 90.31 84 GLY A C 1
ATOM 655 O O . GLY A 1 84 ? -16.136 -4.441 23.572 1.00 90.31 84 GLY A O 1
ATOM 656 N N . ASN A 1 85 ? -17.794 -3.750 22.210 1.00 88.00 85 ASN A N 1
ATOM 657 C CA . ASN A 1 85 ? -18.442 -5.046 21.991 1.00 88.00 85 ASN A CA 1
ATOM 658 C C . ASN A 1 85 ? -18.369 -5.516 20.523 1.00 88.00 85 ASN A C 1
ATOM 660 O O . ASN A 1 85 ? -19.105 -6.422 20.130 1.00 88.00 85 ASN A O 1
ATOM 664 N N . GLY A 1 86 ? -17.536 -4.882 19.694 1.00 85.88 86 GLY A N 1
ATOM 665 C CA . GLY A 1 86 ? -17.351 -5.252 18.294 1.00 85.88 86 GLY A CA 1
ATOM 666 C C . GLY A 1 86 ? -15.886 -5.481 17.932 1.00 85.88 86 GLY A C 1
ATOM 667 O O . GLY A 1 86 ? -14.976 -5.261 18.726 1.00 85.88 86 GLY A O 1
ATOM 668 N N . CYS A 1 87 ? -15.657 -5.909 16.694 1.00 86.19 87 CYS A N 1
ATOM 669 C CA . CYS A 1 87 ? -14.316 -6.071 16.143 1.00 86.19 87 CYS A CA 1
ATOM 670 C C . CYS A 1 87 ? -13.921 -4.851 15.306 1.00 86.19 87 CYS A C 1
ATOM 672 O O . CYS A 1 87 ? -14.742 -4.287 14.582 1.00 86.19 87 CYS A O 1
ATOM 674 N N . VAL A 1 88 ? -12.649 -4.462 15.390 1.00 86.25 88 VAL A N 1
ATOM 675 C CA . VAL A 1 88 ? -12.069 -3.357 14.619 1.00 86.25 88 VAL A CA 1
ATOM 676 C C . VAL A 1 88 ? -10.797 -3.856 13.946 1.00 86.25 88 VAL A C 1
ATOM 678 O O . VA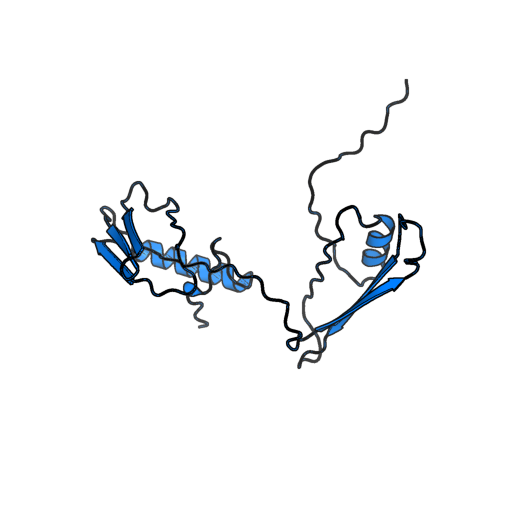L A 1 88 ? -10.003 -4.560 14.565 1.00 86.25 88 VAL A O 1
ATOM 681 N N . TYR A 1 89 ? -10.612 -3.491 12.680 1.00 86.25 89 TYR A N 1
ATOM 682 C CA . TYR A 1 89 ? -9.384 -3.749 11.940 1.00 86.25 89 TYR A CA 1
ATOM 683 C C . TYR A 1 89 ? -8.493 -2.506 11.991 1.00 86.25 89 TYR A C 1
ATOM 685 O O . TYR A 1 89 ? -8.919 -1.423 11.590 1.00 86.25 89 TYR A O 1
ATOM 693 N N . LEU A 1 90 ? -7.272 -2.659 12.504 1.00 87.19 90 LEU A N 1
ATOM 694 C CA . LEU A 1 90 ? -6.277 -1.594 12.559 1.00 87.19 90 LEU A CA 1
ATOM 695 C C . LEU A 1 90 ? -5.098 -1.938 11.657 1.00 87.19 90 LEU A C 1
ATOM 697 O O . LEU A 1 90 ? -4.579 -3.050 11.706 1.00 87.19 90 LEU A O 1
ATOM 701 N N . GLN A 1 91 ? -4.648 -0.957 10.879 1.00 86.25 91 GLN A N 1
ATOM 702 C CA . GLN A 1 91 ? -3.510 -1.094 9.982 1.00 86.25 91 GLN A CA 1
ATOM 703 C C . GLN A 1 91 ? -2.597 0.124 10.099 1.00 86.25 91 GLN A C 1
ATOM 705 O O . GLN A 1 91 ? -3.057 1.266 10.066 1.00 86.25 91 GLN A O 1
ATOM 710 N N . THR A 1 92 ? -1.294 -0.130 10.202 1.00 84.69 92 THR A N 1
ATOM 711 C CA . THR A 1 92 ? -0.264 0.910 10.260 1.00 84.69 92 THR A CA 1
ATOM 712 C C . THR A 1 92 ? 0.523 0.920 8.961 1.00 84.69 92 THR A C 1
ATOM 714 O O . THR A 1 92 ? 0.999 -0.118 8.505 1.00 84.69 92 THR A O 1
ATOM 717 N N . THR A 1 93 ? 0.713 2.105 8.388 1.00 83.81 93 THR A N 1
ATOM 718 C CA . THR A 1 93 ? 1.474 2.278 7.148 1.00 83.81 93 THR A CA 1
ATOM 719 C C . THR A 1 93 ? 2.705 3.127 7.392 1.00 83.81 93 THR A C 1
ATOM 721 O O . THR A 1 93 ? 2.592 4.290 7.776 1.00 83.81 93 THR A O 1
ATOM 724 N N . LEU A 1 94 ? 3.878 2.585 7.070 1.00 82.38 94 LEU A N 1
ATOM 725 C CA . LEU A 1 94 ? 5.121 3.343 7.021 1.00 82.38 94 LEU A CA 1
ATOM 726 C C . LEU A 1 94 ? 5.564 3.516 5.567 1.00 82.38 94 LEU A C 1
ATOM 728 O O . LEU A 1 94 ? 5.783 2.539 4.856 1.00 82.38 94 LEU A O 1
ATOM 732 N N . ARG A 1 95 ? 5.710 4.768 5.127 1.00 80.25 95 ARG A N 1
ATOM 733 C CA . ARG A 1 95 ? 6.273 5.109 3.815 1.00 80.25 95 ARG A CA 1
ATOM 734 C C . ARG A 1 95 ? 7.669 5.677 4.014 1.00 80.25 95 ARG A C 1
ATOM 736 O O . ARG A 1 95 ? 7.831 6.656 4.734 1.00 80.25 95 ARG A O 1
ATOM 743 N N . TYR A 1 96 ? 8.662 5.063 3.383 1.00 75.38 96 TYR A N 1
ATOM 744 C CA . TYR A 1 96 ? 10.054 5.487 3.465 1.00 75.38 96 TYR A CA 1
ATOM 745 C C . TYR A 1 96 ? 10.735 5.329 2.109 1.00 75.38 96 TYR A C 1
ATOM 747 O O . TYR A 1 96 ? 10.414 4.427 1.335 1.00 75.38 96 TYR A O 1
ATOM 755 N N . ASN A 1 97 ? 11.672 6.230 1.823 1.00 76.62 97 ASN A N 1
ATOM 756 C CA . ASN A 1 97 ? 12.484 6.164 0.619 1.00 76.62 97 ASN A CA 1
ATOM 757 C C . ASN A 1 97 ? 13.724 5.328 0.928 1.00 76.62 97 ASN A C 1
ATOM 759 O O . ASN A 1 97 ? 14.523 5.695 1.787 1.00 76.62 97 ASN A O 1
ATOM 763 N N . ILE A 1 98 ? 13.883 4.209 0.230 1.00 71.44 98 ILE A N 1
ATOM 764 C CA . ILE A 1 98 ? 15.121 3.433 0.251 1.00 71.44 98 ILE A CA 1
ATOM 765 C C . ILE A 1 98 ? 15.863 3.744 -1.040 1.00 71.44 98 ILE A C 1
ATOM 767 O O . ILE A 1 98 ? 15.288 3.633 -2.124 1.00 71.44 98 ILE A O 1
ATOM 771 N N . TYR A 1 99 ? 17.148 4.067 -0.939 1.00 67.62 99 TYR A N 1
ATOM 772 C CA . TYR A 1 99 ? 18.043 3.935 -2.082 1.00 67.62 99 TYR A CA 1
ATOM 773 C C . TYR A 1 99 ? 18.136 2.449 -2.400 1.00 67.62 99 TYR A C 1
ATOM 775 O O . TYR A 1 99 ? 18.714 1.707 -1.608 1.00 67.62 99 TYR A O 1
ATOM 783 N N . LEU A 1 100 ? 17.475 2.023 -3.484 1.00 61.31 100 LEU A N 1
ATOM 784 C CA . LEU A 1 100 ? 17.379 0.630 -3.924 1.00 61.31 100 LEU A CA 1
ATOM 785 C C . LEU A 1 100 ? 18.720 -0.077 -3.685 1.00 61.31 100 LEU A C 1
ATOM 787 O O . LEU A 1 100 ? 19.690 0.209 -4.391 1.00 61.31 100 LEU A O 1
ATOM 791 N N . PRO A 1 101 ? 18.818 -0.967 -2.681 1.00 58.47 101 PRO A N 1
ATOM 792 C CA . PRO A 1 101 ? 20.018 -1.759 -2.529 1.00 58.47 101 PRO A CA 1
ATOM 793 C C . PRO A 1 101 ? 20.141 -2.595 -3.803 1.00 58.47 101 PRO A C 1
ATOM 795 O O . PRO A 1 101 ? 19.132 -3.139 -4.259 1.00 58.47 101 PRO A O 1
ATOM 798 N N . GLN A 1 102 ? 21.350 -2.763 -4.343 1.00 56.16 102 GLN A N 1
ATOM 799 C CA . GLN A 1 102 ? 21.651 -3.842 -5.296 1.00 56.16 102 GLN A CA 1
ATOM 800 C C . GLN A 1 102 ? 21.516 -5.201 -4.579 1.00 56.16 102 GLN A C 1
ATOM 802 O O . GLN A 1 102 ? 22.469 -5.959 -4.436 1.00 56.16 102 GLN A O 1
ATOM 807 N N . LYS A 1 103 ? 20.352 -5.508 -4.006 1.00 56.81 103 LYS A N 1
ATOM 808 C CA . LYS A 1 103 ? 20.069 -6.838 -3.485 1.00 56.81 103 LYS A CA 1
ATOM 809 C C . LYS A 1 103 ? 19.800 -7.728 -4.682 1.00 56.81 103 LYS A C 1
ATOM 811 O O . LYS A 1 103 ? 19.071 -7.327 -5.583 1.00 56.81 103 LYS A O 1
ATOM 816 N N . ALA A 1 104 ? 20.414 -8.909 -4.647 1.00 56.31 104 ALA A N 1
ATOM 817 C CA . ALA A 1 104 ? 20.351 -9.960 -5.652 1.00 56.31 104 ALA A CA 1
ATOM 818 C C . ALA A 1 104 ? 18.917 -10.163 -6.158 1.00 56.31 104 ALA A C 1
ATOM 820 O O . ALA A 1 104 ? 18.119 -10.902 -5.579 1.00 56.31 104 ALA A O 1
ATOM 821 N N . SER A 1 105 ? 18.597 -9.457 -7.235 1.00 63.56 105 SER A N 1
ATOM 822 C CA . SER A 1 105 ? 17.397 -9.689 -8.007 1.00 63.56 105 SER A CA 1
ATOM 823 C C . SER A 1 105 ? 17.606 -10.999 -8.752 1.00 63.56 105 SER A C 1
ATOM 825 O O . SER A 1 105 ? 18.693 -11.266 -9.263 1.00 63.56 105 SER A O 1
ATOM 827 N N . GLY A 1 106 ? 16.561 -11.820 -8.857 1.00 73.31 106 GLY A N 1
ATOM 828 C CA . GLY A 1 106 ? 16.566 -12.983 -9.750 1.00 73.31 106 GLY A CA 1
ATOM 829 C C . GLY A 1 106 ? 16.641 -12.598 -11.232 1.00 73.31 106 GLY A C 1
ATOM 830 O O . GLY A 1 106 ? 16.468 -13.461 -12.082 1.00 73.31 106 GLY A O 1
ATOM 831 N N . PHE A 1 107 ? 16.859 -11.321 -11.546 1.00 78.19 107 PHE A N 1
ATOM 832 C CA . PHE A 1 107 ? 17.011 -10.777 -12.881 1.00 78.19 107 PHE A CA 1
ATOM 833 C C . PHE A 1 107 ? 18.201 -9.818 -12.927 1.00 78.19 107 PHE A C 1
ATOM 835 O O . PHE A 1 107 ? 18.369 -8.988 -12.033 1.00 78.19 107 PHE A O 1
ATOM 842 N N . SER A 1 108 ? 18.989 -9.917 -13.993 1.00 81.56 108 SER A N 1
ATOM 843 C CA . SER A 1 108 ? 19.952 -8.897 -14.391 1.00 81.56 108 SER A CA 1
ATOM 844 C C . SER A 1 108 ? 19.258 -7.908 -15.322 1.00 81.56 108 SER A C 1
ATOM 846 O O . SER A 1 108 ? 18.544 -8.328 -16.232 1.00 81.56 108 SER A O 1
ATOM 848 N N . LEU A 1 109 ? 19.446 -6.611 -15.086 1.00 83.50 109 LEU A N 1
ATOM 849 C CA . LEU A 1 109 ? 18.915 -5.534 -15.917 1.00 83.50 109 LEU A CA 1
ATOM 850 C C . LEU A 1 109 ? 20.048 -4.553 -16.212 1.00 83.50 109 LEU A C 1
ATOM 852 O O . LEU A 1 109 ? 20.625 -3.991 -15.280 1.00 83.50 109 LEU A O 1
ATOM 856 N N . SER A 1 110 ? 20.335 -4.323 -17.489 1.00 82.81 110 SER A N 1
ATOM 857 C CA . SER A 1 110 ? 21.200 -3.238 -17.945 1.00 82.81 110 SER A CA 1
ATOM 858 C C . SER A 1 110 ? 20.423 -2.269 -18.829 1.00 82.81 110 SER A C 1
ATOM 860 O O . SER A 1 110 ? 19.504 -2.646 -19.562 1.00 82.81 110 SER A O 1
ATOM 862 N N . VAL A 1 111 ? 20.781 -0.992 -18.712 1.00 84.19 111 VAL A N 1
ATOM 863 C CA . VAL A 1 111 ? 20.185 0.106 -19.469 1.00 84.19 111 VAL A CA 1
ATOM 864 C C . VAL A 1 111 ? 21.316 0.894 -20.103 1.00 84.19 111 VAL A C 1
ATOM 866 O O . VAL A 1 111 ? 22.196 1.379 -19.396 1.00 84.19 111 VAL A O 1
ATOM 869 N N . GLU A 1 112 ? 21.279 1.032 -21.421 1.00 84.56 112 GLU A N 1
ATOM 870 C CA . GLU A 1 112 ? 22.276 1.777 -22.182 1.00 84.56 112 GLU A CA 1
ATOM 871 C C . GLU A 1 112 ? 21.595 2.836 -23.048 1.00 84.56 112 GLU A C 1
ATOM 873 O O . GLU A 1 112 ? 20.585 2.578 -23.706 1.00 84.56 112 GLU A O 1
ATOM 878 N N . THR A 1 113 ? 22.143 4.051 -23.047 1.00 80.06 113 THR A N 1
ATOM 879 C CA . THR A 1 113 ? 21.711 5.114 -23.958 1.00 80.06 113 THR A CA 1
ATOM 880 C C . THR A 1 113 ? 22.587 5.096 -25.196 1.00 80.06 113 THR A C 1
ATOM 882 O O . THR A 1 113 ? 23.787 5.362 -25.115 1.00 80.06 113 THR A O 1
ATOM 885 N N . VAL A 1 114 ? 21.984 4.824 -26.346 1.00 76.19 114 VAL A N 1
ATOM 886 C CA . VAL A 1 114 ? 22.659 4.855 -27.643 1.00 76.19 114 VAL A CA 1
ATOM 887 C C . VAL A 1 114 ? 22.337 6.184 -28.325 1.00 76.19 114 VAL A C 1
ATOM 889 O O . VAL A 1 114 ? 21.215 6.688 -28.247 1.00 76.19 114 VAL A O 1
ATOM 892 N N . ASN A 1 115 ? 23.341 6.778 -28.975 1.00 67.56 115 ASN A N 1
ATOM 893 C CA . ASN A 1 115 ? 23.241 8.063 -29.683 1.00 67.56 115 ASN A CA 1
ATOM 894 C C . ASN A 1 115 ? 22.925 9.285 -28.790 1.00 67.56 115 ASN A C 1
ATOM 896 O O . ASN A 1 115 ? 22.473 10.314 -29.288 1.00 67.56 115 ASN A O 1
ATOM 900 N N . GLY A 1 116 ? 23.184 9.195 -27.481 1.00 61.53 116 GLY A N 1
ATOM 901 C CA . GLY A 1 116 ? 23.145 10.328 -26.553 1.00 61.53 116 GLY A CA 1
ATOM 902 C C . GLY A 1 116 ? 24.528 10.970 -26.400 1.00 61.53 116 GLY A C 1
ATOM 903 O O . GLY A 1 116 ? 25.446 10.343 -25.886 1.00 61.53 116 GLY A O 1
ATOM 904 N N . SER A 1 117 ? 24.683 12.217 -26.833 1.00 58.59 117 SER A N 1
ATOM 905 C CA . SER A 1 117 ? 25.837 13.077 -26.551 1.00 58.59 117 SER A CA 1
ATOM 906 C C . SER A 1 117 ? 25.460 14.125 -25.503 1.00 58.59 117 SER A C 1
ATOM 908 O O . SER A 1 117 ? 24.515 14.885 -25.696 1.00 58.59 117 SER A O 1
ATOM 910 N N . CYS A 1 118 ? 26.214 14.196 -24.404 1.00 58.09 118 CYS A N 1
ATOM 911 C CA . CYS A 1 118 ? 26.091 15.270 -23.408 1.00 58.09 118 CYS A CA 1
ATOM 912 C C . CYS A 1 118 ? 26.865 16.544 -23.803 1.00 58.09 118 CYS A C 1
ATOM 914 O O . CYS A 1 118 ? 26.961 17.464 -22.995 1.00 58.09 118 CYS A O 1
ATOM 916 N N . ALA A 1 119 ? 27.446 16.595 -25.008 1.00 58.50 119 ALA A N 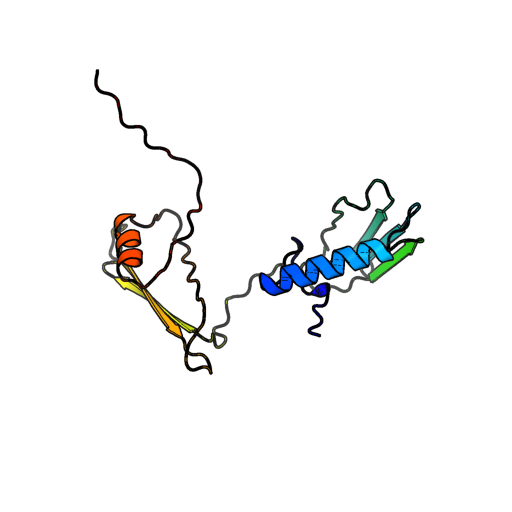1
ATOM 917 C CA . ALA A 1 119 ? 28.221 17.737 -25.475 1.00 58.50 119 ALA A CA 1
ATOM 918 C C . ALA A 1 119 ? 27.293 18.823 -26.059 1.00 58.50 119 ALA A C 1
ATOM 920 O O . ALA A 1 119 ? 26.863 18.758 -27.210 1.00 58.50 119 ALA A O 1
ATOM 921 N N . ASP A 1 120 ? 26.974 19.799 -25.209 1.00 55.69 120 ASP A N 1
ATOM 922 C CA . ASP A 1 120 ? 26.568 21.181 -25.510 1.00 55.69 120 ASP A CA 1
ATOM 923 C C . ASP A 1 120 ? 25.275 21.463 -26.292 1.00 55.69 120 ASP A C 1
ATOM 925 O O . ASP A 1 120 ? 24.953 22.623 -26.548 1.00 55.69 120 ASP A O 1
ATOM 929 N N . SER A 1 121 ? 24.443 20.465 -26.588 1.00 58.56 121 SER A N 1
ATOM 930 C CA . SER A 1 121 ? 23.072 20.725 -27.045 1.00 58.56 121 SER A CA 1
ATOM 931 C C . SER A 1 121 ? 22.094 19.705 -26.479 1.00 58.56 121 SER A C 1
ATOM 933 O O . SER A 1 121 ? 22.351 18.504 -26.473 1.00 58.56 121 SER A O 1
ATOM 935 N N . PHE A 1 122 ? 20.969 20.193 -25.953 1.00 59.00 122 PHE A N 1
ATOM 936 C CA . PHE A 1 122 ? 19.861 19.357 -25.503 1.00 59.00 122 PHE A CA 1
ATOM 937 C C . PHE A 1 122 ? 19.443 18.434 -26.652 1.00 59.00 122 PHE A C 1
ATOM 939 O O . PHE A 1 122 ? 18.904 18.904 -27.654 1.00 59.00 122 PHE A O 1
ATOM 946 N N . LEU A 1 123 ? 19.711 17.132 -26.531 1.00 62.38 123 LEU A N 1
ATOM 947 C CA . LEU A 1 123 ? 19.304 16.169 -27.545 1.00 62.38 123 LEU A CA 1
ATOM 948 C C . LEU A 1 123 ? 17.805 15.889 -27.404 1.00 62.38 123 LEU A C 1
ATOM 950 O O . LEU A 1 123 ? 17.387 15.302 -26.404 1.00 62.38 123 LEU A O 1
ATOM 954 N N . PRO A 1 124 ? 16.980 16.242 -28.406 1.00 69.00 124 PRO A N 1
ATOM 955 C CA . PRO A 1 124 ? 15.536 16.038 -28.336 1.00 69.00 124 PRO A CA 1
ATOM 956 C C . PRO A 1 124 ? 15.140 14.557 -28.463 1.00 69.00 124 PRO A C 1
ATOM 958 O O . PRO A 1 124 ? 13.977 14.210 -28.268 1.00 69.00 124 PRO A O 1
ATOM 961 N N . LYS A 1 125 ? 16.087 13.678 -28.822 1.00 74.88 125 LYS A N 1
ATOM 962 C CA . LYS A 1 125 ? 15.865 12.249 -29.043 1.00 74.88 125 LYS A CA 1
ATOM 963 C C . LYS A 1 125 ? 17.147 11.457 -28.788 1.00 74.88 125 LYS A C 1
ATOM 965 O O . LYS A 1 125 ? 18.206 11.829 -29.282 1.00 74.88 125 LYS A O 1
ATOM 970 N N . PHE A 1 126 ? 17.019 10.344 -28.081 1.00 79.00 126 PHE A N 1
ATOM 971 C CA . PHE A 1 126 ? 18.059 9.335 -27.900 1.00 79.00 126 PHE A CA 1
ATOM 972 C C . PHE A 1 126 ? 17.401 7.957 -27.813 1.00 79.00 126 PHE A C 1
ATOM 974 O O . PHE A 1 126 ? 16.212 7.853 -27.495 1.00 79.00 126 PHE A O 1
ATOM 981 N N . ASP A 1 127 ? 18.163 6.910 -28.109 1.00 81.44 127 ASP A N 1
ATOM 982 C CA . ASP A 1 127 ? 17.665 5.542 -28.054 1.00 81.44 127 ASP A CA 1
ATOM 983 C C . ASP A 1 127 ? 18.015 4.920 -26.696 1.00 81.44 127 ASP A C 1
ATOM 985 O O . ASP A 1 127 ? 19.141 5.032 -26.211 1.00 81.44 127 ASP A O 1
ATOM 989 N N . LEU A 1 128 ? 17.038 4.266 -26.069 1.00 82.19 128 LEU A N 1
ATOM 990 C CA . LEU A 1 128 ? 17.219 3.505 -24.832 1.00 82.19 128 LEU A CA 1
ATOM 991 C C . LEU A 1 128 ? 17.210 2.015 -25.161 1.00 82.19 128 LEU A C 1
ATOM 993 O O . LEU A 1 128 ? 16.199 1.487 -25.628 1.00 82.19 128 LEU A O 1
ATOM 997 N N . VAL A 1 129 ? 18.325 1.342 -24.893 1.00 83.50 129 VAL A N 1
ATOM 998 C CA . VAL A 1 129 ? 18.473 -0.106 -25.041 1.00 83.50 129 VAL A CA 1
ATOM 999 C C . VAL A 1 129 ? 18.383 -0.743 -23.660 1.00 83.50 129 VAL A C 1
ATOM 1001 O O . VAL A 1 129 ? 19.164 -0.440 -22.761 1.00 83.50 129 VAL A O 1
ATOM 1004 N N . LEU A 1 130 ? 17.391 -1.615 -23.493 1.00 83.94 130 LEU A N 1
ATOM 1005 C CA . LEU A 1 130 ? 17.106 -2.327 -22.252 1.00 83.94 130 LEU A CA 1
ATOM 1006 C C . LEU A 1 130 ? 17.414 -3.806 -22.459 1.00 83.94 130 LEU A C 1
ATOM 1008 O O . LEU A 1 130 ? 16.800 -4.443 -23.315 1.00 83.94 130 LEU A O 1
ATOM 1012 N N . SER A 1 131 ? 18.315 -4.355 -21.651 1.00 83.56 131 SER A N 1
ATOM 1013 C CA . SER A 1 131 ? 18.647 -5.779 -21.670 1.00 83.56 131 SER A CA 1
ATOM 1014 C C . SER A 1 131 ? 18.321 -6.388 -20.317 1.00 83.56 131 SER A C 1
ATOM 1016 O O . SER A 1 131 ? 18.887 -6.003 -19.296 1.00 83.56 131 SER A O 1
ATOM 1018 N N . ALA A 1 132 ? 17.396 -7.345 -20.305 1.00 83.69 132 ALA A N 1
ATOM 1019 C CA . ALA A 1 132 ? 16.990 -8.058 -19.103 1.00 83.69 132 ALA A CA 1
ATOM 1020 C C . ALA A 1 132 ? 17.198 -9.563 -19.286 1.00 83.69 132 ALA A C 1
ATOM 1022 O O . ALA A 1 132 ? 16.823 -10.124 -20.315 1.00 83.69 132 ALA A O 1
ATOM 1023 N N . SER A 1 133 ? 17.763 -10.229 -18.283 1.00 83.00 133 SER A N 1
ATOM 1024 C CA . SER A 1 133 ? 17.915 -11.685 -18.271 1.00 83.00 133 SER A CA 1
ATOM 1025 C C . SER A 1 133 ? 17.568 -12.266 -16.906 1.00 83.00 133 SER A C 1
ATOM 1027 O O . SER A 1 133 ? 17.765 -11.633 -15.871 1.00 83.00 133 SER A O 1
ATOM 1029 N N . TYR A 1 134 ? 17.014 -13.479 -16.890 1.00 82.69 134 TYR A N 1
ATOM 1030 C CA . TYR A 1 134 ? 16.731 -14.187 -15.645 1.00 82.69 134 TYR A CA 1
ATOM 1031 C C . TYR A 1 134 ? 18.033 -14.759 -15.072 1.00 82.69 134 TYR A C 1
ATOM 1033 O O . TYR A 1 134 ? 18.684 -15.586 -15.701 1.00 82.69 134 TYR A O 1
ATOM 1041 N N . ALA A 1 135 ? 18.396 -14.317 -13.871 1.00 80.44 135 ALA A N 1
ATOM 1042 C CA . ALA A 1 135 ? 19.566 -14.748 -13.104 1.00 80.44 135 ALA A CA 1
ATOM 1043 C C . ALA A 1 135 ? 19.164 -15.520 -11.828 1.00 80.44 135 ALA A C 1
ATOM 1045 O O . ALA A 1 135 ? 19.922 -15.606 -10.862 1.00 80.44 135 ALA A O 1
ATOM 1046 N N . GLY A 1 136 ? 17.928 -16.029 -11.777 1.00 77.44 136 GLY A N 1
ATOM 1047 C CA . GLY A 1 136 ? 17.407 -16.759 -10.627 1.00 77.44 136 GLY A CA 1
ATOM 1048 C C . GLY A 1 136 ? 17.842 -18.226 -10.592 1.00 77.44 136 GLY A C 1
ATOM 1049 O O . GLY A 1 136 ? 18.492 -18.740 -11.492 1.00 77.44 136 GLY A O 1
ATOM 1050 N N . LYS A 1 137 ? 17.450 -18.930 -9.524 1.00 74.56 137 LYS A N 1
ATOM 1051 C CA . LYS A 1 137 ? 17.860 -20.327 -9.272 1.00 74.56 137 LYS A CA 1
ATOM 1052 C C . LYS A 1 137 ? 17.158 -21.372 -10.153 1.00 74.56 137 LYS A C 1
ATOM 1054 O O . LYS A 1 137 ? 17.523 -22.541 -10.096 1.00 74.56 137 LYS A O 1
ATOM 1059 N N . ARG A 1 138 ? 16.099 -21.000 -10.880 1.00 78.06 138 ARG A N 1
ATOM 1060 C CA . ARG A 1 138 ? 15.332 -21.921 -11.740 1.00 78.06 138 ARG A CA 1
ATOM 1061 C C . ARG A 1 138 ? 15.876 -21.898 -13.171 1.00 78.06 138 ARG A C 1
ATOM 1063 O O . ARG A 1 138 ? 16.631 -21.007 -13.531 1.00 78.06 138 ARG A O 1
ATOM 1070 N N . SER A 1 139 ? 15.472 -22.860 -13.996 1.00 72.62 139 SER A N 1
ATOM 1071 C CA . SER A 1 139 ? 15.867 -22.915 -15.411 1.00 72.62 139 SER A CA 1
ATOM 1072 C C . SER A 1 139 ? 15.212 -21.823 -16.263 1.00 72.62 139 SER A C 1
ATOM 1074 O O . SER A 1 139 ? 15.806 -21.369 -17.233 1.00 72.62 139 SER A O 1
ATOM 1076 N N . THR A 1 140 ? 13.998 -21.391 -15.912 1.00 74.94 140 THR A N 1
ATOM 1077 C CA . THR A 1 140 ? 13.240 -20.363 -16.640 1.00 74.94 140 THR A CA 1
ATOM 1078 C C . THR A 1 140 ? 12.414 -19.507 -15.681 1.00 74.94 140 THR A C 1
ATOM 1080 O O . THR A 1 140 ? 11.942 -19.988 -14.644 1.00 74.94 140 THR A O 1
ATOM 1083 N N . SER A 1 141 ? 12.201 -18.238 -16.040 1.00 74.31 141 SER A N 1
ATOM 1084 C CA . SER A 1 141 ? 11.176 -17.405 -15.411 1.00 74.31 141 SER A CA 1
ATOM 1085 C C . SER A 1 141 ? 9.788 -17.750 -15.956 1.00 74.31 141 SER A C 1
ATOM 1087 O O . SER A 1 141 ? 9.641 -18.297 -17.046 1.00 74.31 141 SER A O 1
ATOM 1089 N N . ASN A 1 142 ? 8.759 -17.400 -15.195 1.00 80.00 142 ASN A N 1
ATOM 1090 C CA . ASN A 1 142 ? 7.378 -17.325 -15.659 1.00 80.00 142 ASN A CA 1
ATOM 1091 C C . ASN A 1 142 ? 7.132 -15.957 -16.338 1.00 80.00 142 ASN A C 1
ATOM 1093 O O . ASN A 1 142 ? 7.946 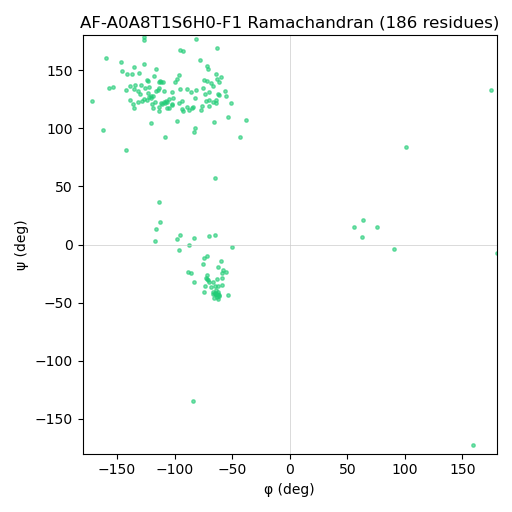-15.507 -17.143 1.00 80.00 142 ASN A O 1
ATOM 1097 N N . MET A 1 143 ? 6.019 -15.290 -16.021 1.00 77.81 143 MET A N 1
ATOM 1098 C CA . MET A 1 143 ? 5.712 -13.941 -16.496 1.00 77.81 143 MET A CA 1
ATOM 1099 C C . MET A 1 143 ? 6.641 -12.907 -15.849 1.00 77.81 143 MET A C 1
ATOM 1101 O O . MET A 1 143 ? 6.693 -12.803 -14.625 1.00 77.81 143 MET A O 1
ATOM 1105 N N . ALA A 1 144 ? 7.330 -12.126 -16.680 1.00 74.81 144 ALA A N 1
ATOM 1106 C CA . ALA A 1 144 ? 8.126 -10.979 -16.260 1.00 74.81 144 ALA A CA 1
ATOM 1107 C C . ALA A 1 144 ? 7.503 -9.689 -16.807 1.00 74.81 144 ALA A C 1
ATOM 1109 O O . ALA A 1 144 ? 7.032 -9.651 -17.945 1.00 74.81 144 ALA A O 1
ATOM 1110 N N . ILE A 1 145 ? 7.500 -8.641 -15.988 1.00 79.44 145 ILE A N 1
ATOM 1111 C CA . ILE A 1 145 ? 7.029 -7.306 -16.360 1.00 79.44 145 ILE A CA 1
ATOM 1112 C C . ILE A 1 145 ? 8.205 -6.353 -16.178 1.00 79.44 145 ILE A C 1
ATOM 1114 O O . ILE A 1 145 ? 8.824 -6.332 -15.116 1.00 79.44 145 ILE A O 1
ATOM 1118 N N . ILE A 1 146 ? 8.509 -5.583 -17.220 1.00 79.69 146 ILE A N 1
ATOM 1119 C CA . ILE A 1 146 ? 9.512 -4.518 -17.182 1.00 79.69 146 ILE A CA 1
ATOM 1120 C C . ILE A 1 146 ? 8.750 -3.196 -17.182 1.00 79.69 146 ILE A C 1
ATOM 1122 O O . ILE A 1 146 ? 8.033 -2.902 -18.138 1.00 79.69 146 ILE A O 1
ATOM 1126 N N . ASP A 1 147 ? 8.896 -2.422 -16.109 1.00 81.19 147 ASP A N 1
ATOM 1127 C CA . ASP A 1 147 ? 8.348 -1.070 -16.010 1.00 81.19 147 ASP A CA 1
ATOM 1128 C C . ASP A 1 147 ? 9.463 -0.046 -16.248 1.00 81.19 147 ASP A C 1
ATOM 1130 O O . ASP A 1 147 ? 10.517 -0.096 -15.610 1.00 81.19 147 ASP A O 1
ATOM 1134 N N . VAL A 1 148 ? 9.244 0.862 -17.200 1.00 81.75 148 VAL A N 1
ATOM 1135 C CA . VAL A 1 148 ? 10.233 1.857 -17.627 1.00 81.75 148 VAL A CA 1
ATOM 1136 C C . VAL A 1 148 ? 9.651 3.239 -17.400 1.00 81.75 148 VAL A C 1
ATOM 1138 O O . VAL A 1 148 ? 8.814 3.723 -18.165 1.00 81.75 148 VAL A O 1
ATOM 1141 N N . LYS A 1 149 ? 10.134 3.906 -16.355 1.00 82.12 149 LYS A N 1
ATOM 1142 C CA . LYS A 1 149 ? 9.762 5.287 -16.066 1.00 82.12 149 LYS A CA 1
ATOM 1143 C C . LYS A 1 149 ? 10.627 6.245 -16.882 1.00 82.12 149 LYS A C 1
ATOM 1145 O O . LYS A 1 149 ? 11.842 6.283 -16.711 1.00 82.12 149 LYS A O 1
ATOM 1150 N N . MET A 1 150 ? 9.989 7.034 -17.743 1.00 82.19 150 MET A N 1
ATOM 1151 C CA . MET A 1 150 ? 10.678 8.045 -18.550 1.00 82.19 150 MET A CA 1
ATOM 1152 C C . MET A 1 150 ? 11.146 9.230 -17.700 1.00 82.19 150 MET A C 1
ATOM 1154 O O . MET A 1 150 ? 10.544 9.555 -16.671 1.00 82.19 150 MET A O 1
ATOM 1158 N N . LEU A 1 151 ? 12.207 9.896 -18.163 1.00 79.44 151 LEU A N 1
ATOM 1159 C CA . LEU A 1 151 ? 12.637 11.184 -17.626 1.00 79.44 151 LEU A CA 1
ATOM 1160 C C . LEU A 1 151 ? 11.561 12.248 -17.881 1.00 79.44 151 LEU A C 1
ATOM 1162 O O . LEU A 1 151 ? 10.875 12.228 -18.905 1.00 79.44 151 LEU A O 1
ATOM 1166 N N . SER A 1 152 ? 11.429 13.200 -16.959 1.00 75.38 152 SER A N 1
ATOM 1167 C CA . SER A 1 152 ? 10.502 14.323 -17.113 1.00 75.38 152 SER A CA 1
ATOM 1168 C C . SER A 1 152 ? 10.777 15.079 -18.417 1.00 75.38 152 SER A C 1
ATOM 1170 O O . SER A 1 152 ? 11.911 15.471 -18.676 1.00 75.38 152 SER A O 1
ATOM 1172 N N . GLY A 1 153 ? 9.738 15.287 -19.230 1.00 80.75 153 GLY A N 1
ATOM 1173 C CA . GLY A 1 153 ? 9.843 15.961 -20.531 1.00 80.75 153 GLY A CA 1
ATOM 1174 C C . GLY A 1 153 ? 10.114 15.037 -21.723 1.00 80.75 153 GLY A C 1
ATOM 1175 O O . GLY A 1 153 ? 10.085 15.507 -22.855 1.00 80.75 153 GLY A O 1
ATOM 1176 N N . PHE A 1 154 ? 10.313 13.734 -2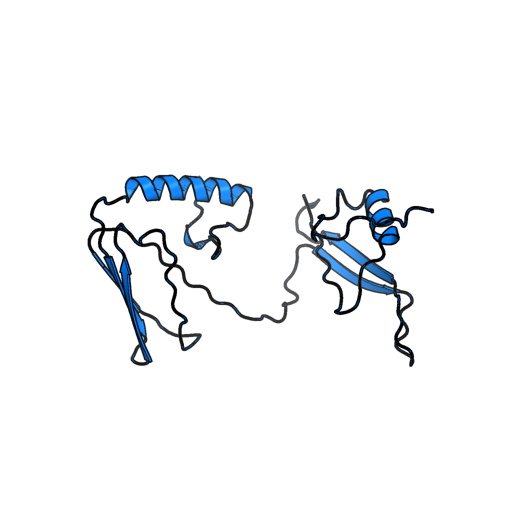1.500 1.00 80.69 154 PHE A N 1
ATOM 1177 C CA . PHE A 1 154 ? 10.512 12.754 -22.567 1.00 80.69 154 PHE A CA 1
ATOM 1178 C C . PHE A 1 154 ? 9.310 11.821 -22.701 1.00 80.69 154 PHE A C 1
ATOM 1180 O O . PHE A 1 154 ? 8.736 11.361 -21.713 1.00 80.69 154 PHE A O 1
ATOM 1187 N N . VAL A 1 155 ? 8.951 11.513 -23.946 1.00 83.06 155 VAL A N 1
ATOM 1188 C CA . VAL A 1 155 ? 7.902 10.546 -24.284 1.00 83.06 155 VAL A CA 1
ATOM 1189 C C . VAL A 1 155 ? 8.470 9.464 -25.201 1.00 83.06 155 VAL A C 1
ATOM 1191 O O . VAL A 1 155 ? 9.289 9.769 -26.073 1.00 83.06 155 VAL A O 1
ATOM 1194 N N . PRO A 1 156 ? 8.060 8.195 -25.034 1.00 83.00 156 PRO A N 1
ATOM 1195 C CA . PRO A 1 156 ? 8.535 7.124 -25.893 1.00 83.00 156 PRO A CA 1
ATOM 1196 C C . PRO A 1 156 ? 7.991 7.303 -27.312 1.00 83.00 156 PRO A C 1
ATOM 1198 O O . PRO A 1 156 ? 6.817 7.617 -27.526 1.00 83.00 156 PRO A O 1
ATOM 1201 N N . VAL A 1 157 ? 8.842 7.058 -28.305 1.00 83.50 157 VAL A N 1
ATOM 1202 C CA . VAL A 1 157 ? 8.446 7.129 -29.714 1.00 83.50 157 VAL A CA 1
ATOM 1203 C C . VAL A 1 157 ? 7.569 5.921 -30.060 1.00 83.50 157 VAL A C 1
ATOM 1205 O O . VAL A 1 157 ? 7.997 4.775 -29.922 1.00 83.50 157 VAL A O 1
ATOM 1208 N N . ARG A 1 158 ? 6.348 6.169 -30.556 1.00 80.94 158 ARG A N 1
ATOM 1209 C CA . ARG A 1 158 ? 5.342 5.124 -30.849 1.00 80.94 158 ARG A CA 1
ATOM 1210 C C . ARG A 1 158 ? 5.868 4.012 -31.766 1.00 80.94 158 ARG A C 1
ATOM 1212 O O . ARG A 1 158 ? 5.662 2.839 -31.473 1.00 80.94 158 ARG A O 1
ATOM 1219 N N . SER A 1 159 ? 6.596 4.363 -32.827 1.00 79.88 159 SER A N 1
ATOM 1220 C CA . SER A 1 159 ? 7.168 3.386 -33.767 1.00 79.88 159 SER A CA 1
ATOM 1221 C C . SER A 1 159 ? 8.196 2.456 -33.115 1.00 79.88 159 SER A C 1
ATOM 1223 O O . SER A 1 159 ? 8.343 1.312 -33.531 1.00 79.88 159 SER A O 1
ATOM 1225 N N . SER A 1 160 ? 8.910 2.924 -32.087 1.00 77.31 160 SER A N 1
ATOM 1226 C CA . SER A 1 160 ? 9.873 2.099 -31.351 1.00 77.31 160 SER A CA 1
ATOM 1227 C C . SER A 1 160 ? 9.166 1.085 -30.450 1.00 77.31 160 SER A C 1
ATOM 1229 O O . SER A 1 160 ? 9.614 -0.052 -30.354 1.00 77.31 160 SER A O 1
ATOM 1231 N N . LEU A 1 161 ? 8.023 1.451 -29.855 1.00 76.69 161 LEU A N 1
ATOM 1232 C CA . LEU A 1 161 ? 7.205 0.523 -29.061 1.00 76.69 161 LEU A CA 1
ATOM 1233 C C . LEU A 1 161 ? 6.618 -0.605 -29.918 1.00 76.69 161 LEU A C 1
ATOM 1235 O O . LEU A 1 161 ? 6.550 -1.748 -29.470 1.00 76.69 161 LEU A O 1
ATOM 1239 N N . GLN A 1 162 ? 6.245 -0.301 -31.162 1.00 71.94 162 GLN A N 1
ATOM 1240 C CA . GLN A 1 162 ? 5.727 -1.296 -32.097 1.00 71.94 162 GLN A CA 1
ATOM 1241 C C . GLN A 1 162 ? 6.790 -2.346 -32.463 1.00 71.94 162 GLN A C 1
ATOM 1243 O O . GLN A 1 162 ? 6.504 -3.540 -32.419 1.00 71.94 162 GLN A O 1
ATOM 1248 N N . LYS A 1 163 ? 8.044 -1.928 -32.693 1.00 71.94 163 LYS A N 1
ATOM 1249 C CA . LYS A 1 163 ? 9.170 -2.854 -32.931 1.00 71.94 163 LYS A CA 1
ATOM 1250 C C . LYS A 1 163 ? 9.399 -3.825 -31.765 1.00 71.94 163 LYS A C 1
ATOM 1252 O O . LYS A 1 163 ? 9.743 -4.982 -31.986 1.00 71.94 163 LYS A O 1
ATOM 1257 N N . VAL A 1 164 ? 9.182 -3.374 -30.527 1.00 70.94 164 VAL A N 1
ATOM 1258 C CA . VAL A 1 164 ? 9.298 -4.217 -29.322 1.00 70.94 164 VAL A CA 1
ATOM 1259 C C . VAL A 1 164 ? 8.166 -5.253 -29.237 1.00 70.94 164 VAL A C 1
ATOM 1261 O O . VAL A 1 164 ? 8.392 -6.363 -28.756 1.00 70.94 164 VAL A O 1
ATOM 1264 N N . GLN A 1 165 ? 6.966 -4.931 -29.731 1.00 66.31 165 GLN A N 1
ATOM 1265 C CA . GLN A 1 165 ? 5.855 -5.889 -29.822 1.00 66.31 165 GLN A CA 1
ATOM 1266 C C . GLN A 1 165 ? 6.044 -6.906 -30.951 1.00 66.31 165 GLN A C 1
ATOM 1268 O O . GLN A 1 165 ? 5.744 -8.082 -30.769 1.00 66.31 165 GLN A O 1
ATOM 1273 N N . GLU A 1 166 ? 6.538 -6.463 -32.107 1.00 60.28 166 GLU A N 1
ATOM 1274 C CA . GLU A 1 166 ? 6.712 -7.302 -33.299 1.00 60.28 166 GLU A CA 1
ATOM 1275 C C . GLU A 1 166 ? 7.869 -8.302 -33.157 1.00 60.28 166 GLU A C 1
ATOM 1277 O O . GLU A 1 166 ? 7.824 -9.384 -33.734 1.00 60.28 166 GLU A O 1
ATOM 1282 N N . GLY A 1 167 ? 8.876 -7.997 -32.332 1.00 58.31 167 GLY A N 1
ATOM 1283 C CA . GLY A 1 167 ? 10.013 -8.885 -32.069 1.00 58.31 167 GLY A CA 1
ATOM 1284 C C . GLY A 1 167 ? 9.707 -10.152 -31.253 1.00 58.31 167 GLY A C 1
ATOM 1285 O O . GLY A 1 167 ? 10.648 -10.827 -30.849 1.00 58.31 167 GLY A O 1
ATOM 1286 N N . ASN A 1 168 ? 8.438 -10.475 -30.956 1.00 53.47 168 ASN A N 1
ATOM 1287 C CA . ASN A 1 168 ? 8.017 -11.556 -30.040 1.00 53.47 168 ASN A CA 1
ATOM 1288 C C . ASN A 1 168 ? 8.601 -11.460 -28.609 1.00 53.47 168 ASN A C 1
ATOM 1290 O O . ASN A 1 168 ? 8.528 -12.420 -27.843 1.00 53.47 168 ASN A O 1
ATOM 1294 N N . VAL A 1 169 ? 9.161 -10.308 -28.220 1.00 56.78 169 VAL A N 1
ATOM 1295 C CA . VAL A 1 169 ? 9.779 -10.100 -26.896 1.00 56.78 169 VAL A CA 1
ATOM 1296 C C . VAL A 1 169 ? 8.742 -9.682 -25.841 1.00 56.78 169 VAL A C 1
ATOM 1298 O O . VAL A 1 169 ? 8.934 -9.934 -24.653 1.00 56.78 169 VAL A O 1
ATOM 1301 N N . VAL A 1 170 ? 7.614 -9.076 -26.243 1.00 58.31 170 VAL A N 1
ATOM 1302 C CA . VAL A 1 170 ? 6.592 -8.545 -25.320 1.00 58.31 170 VAL A CA 1
ATOM 1303 C C . VAL A 1 170 ? 5.176 -8.846 -25.819 1.00 58.31 170 VAL A C 1
ATOM 1305 O O . VAL A 1 170 ? 4.781 -8.420 -26.899 1.00 58.31 170 VAL A O 1
ATOM 1308 N N . ASN A 1 171 ? 4.363 -9.506 -24.986 1.00 53.25 171 ASN A N 1
ATOM 1309 C CA . ASN A 1 171 ? 3.007 -9.932 -25.359 1.00 53.25 171 ASN A CA 1
ATOM 1310 C C . ASN A 1 171 ? 1.953 -8.804 -25.388 1.00 53.25 171 ASN A C 1
ATOM 1312 O O . ASN A 1 171 ? 0.885 -9.029 -25.954 1.00 53.25 171 ASN A O 1
ATOM 1316 N N . LYS A 1 172 ? 2.212 -7.629 -24.778 1.00 48.62 172 LYS A N 1
ATOM 1317 C CA . LYS A 1 172 ? 1.432 -6.364 -24.873 1.00 48.62 172 LYS A CA 1
ATOM 1318 C C . LYS A 1 172 ? 2.005 -5.289 -23.921 1.00 48.62 172 LYS A C 1
ATOM 1320 O O . LYS A 1 172 ? 2.182 -5.598 -22.745 1.00 48.62 172 LYS A O 1
ATOM 1325 N N . PRO A 1 173 ? 2.217 -4.030 -24.348 1.00 51.97 173 PRO A N 1
ATOM 1326 C CA . PRO A 1 173 ? 2.419 -2.914 -23.429 1.00 51.97 173 PRO A CA 1
ATOM 1327 C C . PRO A 1 173 ? 1.075 -2.513 -22.782 1.00 51.97 173 PRO A C 1
ATOM 1329 O O . PRO A 1 173 ? 0.043 -2.529 -23.466 1.00 51.97 173 PRO A O 1
ATOM 1332 N N . PRO A 1 174 ? 1.037 -2.142 -21.488 1.00 43.12 174 PRO A N 1
ATOM 1333 C CA . PRO A 1 174 ? -0.178 -1.632 -20.858 1.00 43.12 174 PRO A CA 1
ATOM 1334 C C . PRO A 1 174 ? -0.642 -0.340 -21.545 1.00 43.12 174 PRO A C 1
ATOM 1336 O O . PRO A 1 174 ? 0.128 0.609 -21.689 1.00 43.12 174 PRO A O 1
ATOM 1339 N N . LYS A 1 175 ? -1.915 -0.267 -21.950 1.00 43.97 175 LYS A N 1
ATOM 1340 C CA . LYS A 1 175 ? -2.530 0.992 -22.395 1.00 43.97 175 LYS A CA 1
ATOM 1341 C C . LYS A 1 175 ? -2.981 1.775 -21.166 1.00 43.97 175 LYS A C 1
ATOM 1343 O O . LYS A 1 175 ? -4.027 1.482 -20.596 1.00 43.97 175 LYS A O 1
ATOM 1348 N N . GLY A 1 176 ? -2.188 2.764 -20.765 1.00 36.22 176 GLY A N 1
ATOM 1349 C CA . GLY A 1 176 ? -2.488 3.622 -19.624 1.00 36.22 176 GLY A CA 1
ATOM 1350 C C . GLY A 1 176 ? -2.090 5.073 -19.860 1.00 36.22 176 GLY A C 1
ATOM 1351 O O . GLY A 1 176 ? -1.041 5.490 -19.394 1.00 36.22 176 GLY A O 1
ATOM 1352 N N . GLN A 1 177 ? -2.939 5.826 -20.563 1.00 30.73 177 GLN A N 1
ATOM 1353 C CA . GLN A 1 177 ? -3.321 7.213 -20.255 1.00 30.73 177 GLN A CA 1
ATOM 1354 C C . GLN A 1 177 ? -4.469 7.615 -21.196 1.00 30.73 177 GLN A C 1
ATOM 1356 O O . GLN A 1 177 ? -4.378 7.475 -22.414 1.00 30.73 177 GLN A O 1
ATOM 1361 N N . ARG A 1 178 ? -5.595 8.029 -20.604 1.00 34.97 178 ARG A N 1
ATOM 1362 C CA . ARG A 1 178 ? -6.771 8.556 -21.306 1.00 34.97 178 ARG A CA 1
ATOM 1363 C C . ARG A 1 178 ? -6.421 9.894 -21.966 1.00 34.97 178 ARG A C 1
ATOM 1365 O O . ARG A 1 178 ? -5.864 10.752 -21.293 1.00 34.97 178 ARG A O 1
ATOM 1372 N N . GLY A 1 179 ? -6.868 10.067 -23.211 1.00 28.98 179 GLY A N 1
ATOM 1373 C CA . GLY A 1 179 ? -7.156 11.372 -23.811 1.00 28.98 179 GLY A CA 1
ATOM 1374 C C . GLY A 1 179 ? -6.090 11.936 -24.747 1.00 28.98 179 GLY A C 1
ATOM 1375 O O . GLY A 1 179 ? -5.322 12.795 -24.341 1.00 28.98 179 GLY A O 1
ATOM 1376 N N . LEU A 1 180 ? -6.112 11.515 -26.013 1.00 28.59 180 LEU A N 1
ATOM 1377 C CA . LEU A 1 180 ? -6.359 12.441 -27.123 1.00 28.59 180 LEU A CA 1
ATOM 1378 C C . LEU A 1 180 ? -6.763 11.596 -28.338 1.00 28.59 180 LEU A C 1
ATOM 1380 O O . LEU A 1 180 ? -5.922 10.951 -28.965 1.00 28.59 180 LEU A O 1
ATOM 1384 N N . GLU A 1 181 ? -8.072 11.511 -28.572 1.00 32.97 181 GLU A N 1
ATOM 1385 C CA . GLU A 1 181 ? -8.619 11.025 -29.837 1.00 32.97 181 GLU A CA 1
ATOM 1386 C C . GLU A 1 181 ? -8.126 11.920 -30.977 1.00 32.97 181 GLU A C 1
ATOM 1388 O O . GLU A 1 181 ? -7.950 13.130 -30.810 1.00 32.97 181 GLU A O 1
ATOM 1393 N N . ASP A 1 182 ? -7.875 11.287 -32.119 1.00 28.33 182 ASP A N 1
ATOM 1394 C CA . ASP A 1 182 ? -7.549 11.930 -33.383 1.00 28.33 182 ASP A CA 1
ATOM 1395 C C . ASP A 1 182 ? -8.579 13.017 -33.722 1.00 28.33 182 ASP A C 1
ATOM 1397 O O . ASP A 1 182 ? -9.764 12.737 -33.893 1.00 28.33 182 ASP A O 1
ATOM 1401 N N . ILE A 1 183 ? -8.115 14.256 -33.885 1.00 31.75 183 ILE A N 1
ATOM 1402 C CA . ILE A 1 183 ? -8.845 15.280 -34.633 1.00 31.75 183 ILE A CA 1
ATOM 1403 C C . ILE A 1 183 ? -8.081 15.478 -35.940 1.00 31.75 183 ILE A C 1
ATOM 1405 O O . ILE A 1 183 ? -7.132 16.257 -36.018 1.00 31.75 183 ILE A O 1
ATOM 1409 N N . THR A 1 184 ? -8.477 14.743 -36.977 1.00 36.38 184 THR A N 1
ATOM 1410 C CA . THR A 1 184 ? -8.154 15.110 -38.359 1.00 36.38 184 THR A CA 1
ATOM 1411 C C . THR A 1 184 ? -8.952 16.361 -38.734 1.00 36.38 184 THR A C 1
ATOM 1413 O O . THR A 1 184 ? -10.169 16.363 -38.528 1.00 36.38 184 THR A O 1
ATOM 1416 N N . PRO A 1 185 ? -8.342 17.411 -39.308 1.00 31.17 185 PRO A N 1
ATOM 1417 C CA . PRO A 1 185 ? -9.108 18.515 -39.865 1.00 31.17 185 PRO A CA 1
ATOM 1418 C C . PRO A 1 185 ? -9.828 18.041 -41.131 1.00 31.17 185 PRO A C 1
ATOM 1420 O O . PRO A 1 185 ? -9.205 17.601 -42.097 1.00 31.17 185 PRO A O 1
ATOM 1423 N N . GLY A 1 186 ? -11.158 18.119 -41.094 1.00 32.44 186 GLY A N 1
ATOM 1424 C CA . GLY A 1 186 ? -12.001 17.983 -42.270 1.00 32.44 186 GLY A CA 1
ATOM 1425 C C . GLY A 1 186 ? -11.689 19.099 -43.260 1.00 32.44 186 GLY A C 1
ATOM 1426 O O . GLY A 1 186 ? -11.638 20.274 -42.904 1.00 32.44 186 GLY A O 1
ATOM 1427 N N . THR A 1 187 ? -11.465 18.703 -44.504 1.00 35.31 187 THR A N 1
ATOM 1428 C CA . THR A 1 187 ? -11.456 19.578 -45.671 1.00 35.31 187 THR A CA 1
ATOM 1429 C C . THR A 1 187 ? -12.781 20.330 -45.778 1.00 35.31 187 THR A C 1
ATOM 1431 O O . THR A 1 187 ? -13.848 19.719 -45.695 1.00 35.31 187 THR A O 1
ATOM 1434 N N . SER 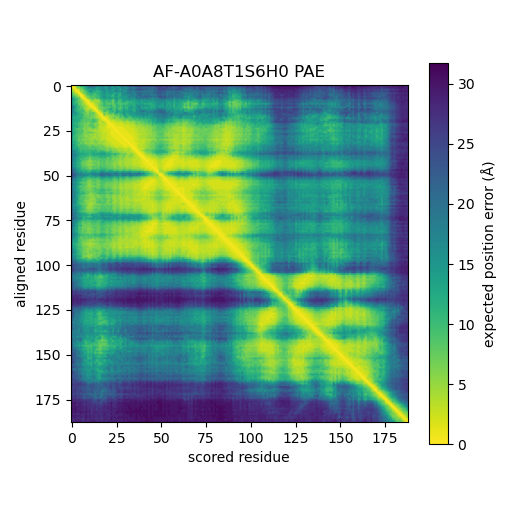A 1 188 ? -12.706 21.640 -45.991 1.00 40.19 188 SER A N 1
ATOM 1435 C CA . SER A 1 188 ? -13.756 22.444 -46.623 1.00 40.19 188 SER A CA 1
ATOM 1436 C C . SER A 1 188 ? -13.164 23.090 -47.863 1.00 40.19 188 SER A C 1
ATOM 1438 O O . SER A 1 188 ? -11.983 23.499 -47.776 1.00 40.19 188 SER A O 1
#

Mean predicted aligned error: 14.9 Å

Secondary structure (DSSP, 8-state):
-----GGG--TTS--SSHHHHHHHHHHHHHHHHHT--TT-EEEEEEEETTTEEEEEEEETTTTTS------SSSS--EEEEEEESS-------------------SEEEEEEEES---SSS--S--EEEEEEEE-SSSSS-S------PPPTT----HHHHHHHHHTTS-S------------PPPP-

Nearest PDB structures (foldseek):
  7q1y-assembly2_B  TM=9.073E-01  e=3.710E-05  Homo sapiens
  7o7l-assembly1_B  TM=6.998E-01  e=1.429E-06  Homo sapiens
  7s64-assembly1_D  TM=8.544E-01  e=6.066E-05  Xenopus laevis
  7q5z-assembly1_A  TM=8.842E-01  e=6.664E-04  Homo sapiens
  6tav-assembly1_C  TM=6.657E-01  e=4.609E-04  Homo sapiens

Solvent-accessible surface area (backbone atoms only — not comparable to full-atom values): 13060 Å² total; per-residue (Å²): 135,89,83,72,62,77,86,58,42,46,100,84,71,46,38,95,42,75,73,57,28,56,56,46,52,53,52,49,54,53,49,52,63,75,53,63,47,89,84,21,42,33,42,37,39,40,35,32,99,82,86,44,77,49,78,46,81,40,33,76,88,47,66,88,56,92,81,86,79,86,76,92,60,84,91,68,73,73,48,77,48,78,48,67,75,47,77,82,90,84,86,86,86,87,87,80,90,71,81,80,69,92,63,89,52,50,48,46,75,50,77,46,73,45,84,66,61,90,77,91,52,92,68,96,65,65,46,79,47,77,48,72,45,81,62,45,97,62,97,69,80,81,94,82,84,88,85,82,85,70,60,92,96,58,79,85,59,67,72,60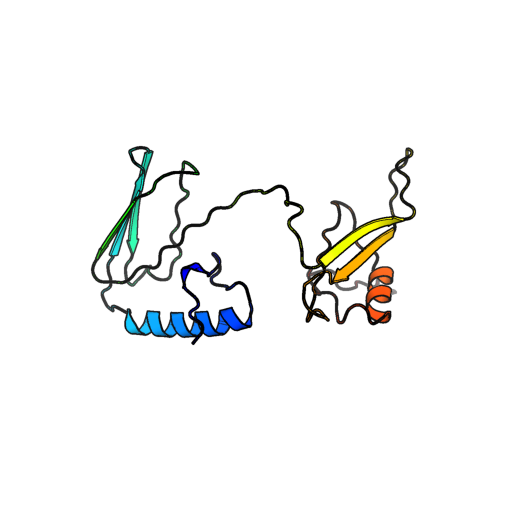,57,49,54,46,44,73,67,76,78,42,98,71,82,86,92,83,79,90,85,78,81,88,80,77,83,77,87,129

Radius of gyration: 25.23 Å; Cα contacts (8 Å, |Δi|>4): 158; chains: 1; bounding box: 54×47×73 Å

Organism: Chelydra serpentina (NCBI:txid8475)